Protein AF-A0A2N1MXW7-F1 (afdb_monomer_lite)

Foldseek 3Di:
DPDAAFEDELLQVLVCQLAVWLVSLQCNRPDDDDDPPDDPPDDDPLNVVVVVQVVLQVVQLVVVQVPAPQEDEAPPHDVVVDLQDDDASHKYAFHKAAQDPVLDDPLCPRHYHYGIYTQRMWHFHQDPNATETETEHEHADPDDGPSRLSSRLLVLLRVQVVCVVPVSYYHDQWYWYHYPPDDTDIDGCPVVSVVSSCCSPPVSSVSNPDPDIQDADAPSLVSRPCSVVVVVVPQQAQSQQYPDDPVLSVLVCVVCVVPPQHGYLVSLLCCLQVVPVVDDPVSSVSSCVSQVADPVVRDGPRVVCSVVVDPTPVHVVVVVPDDDDDDD

Sequence (328 aa):
MSQGVPSISISDLSKYYQFNCEKLVQKIVSKKPKSTNENENKKNKTDNLIEASKKRGNEFELEIKNKLNNVVDCQHKSYKDLLRNVHVGQTFYQMKFDVPENVYNANIKDIIKLKSFIPDFIEVIREDGETKLMVWDVKSSKSTRISHQFQAASYVYLLKYIIQDFPALSISHTIGIRLPHLPLQTFNIDLLLQRIDKFFRKDLPKIIRTKEPFWYYNTRCRTCDFVHTCREDAIGSISMIPHLSPENAESLRTFVSSRNDVVDIEDLTKIVVNEDNDVKKSDKLIIKQIIKYDKKSKRSPYLRAKKTKRAQPFYIILYYTRKEVYFF

Organism: NCBI:txid588596

Radius of gyration: 23.9 Å; chains: 1; bounding box: 66×55×66 Å

Secondary structure (DSSP, 8-state):
--PPPPEE-HHHHHHHHHHT-HHHHHHHHT-PPPPTTS-SS---HHHHHHHHHHHHHHHHHHHHHHHSSSEEE-TTS-HHHHHHT--TT-EEES--BPPPGGG--TTTTTT-EEPPB--SEEEEEEETTEEEEEEEEE--SSS--HHHHHHHHHHHHHHHHHGGG-TT-EE-SEEEEE-TTSPPEEEE-HHHHHHHHHIIIIIHHHHHH-SS------GGGGG-TTHHHHHHHHTTSGGGSTT--HHHHHHHHHHHHT-TT--SHHHHHHHHHTT-TTS-HHHHHHHHHHTT-BTTTTB-HHHHHHHH--SSTTTTTGGGSS------

pLDDT: mean 83.26, std 16.77, range [26.69, 97.94]

InterPro domains:
  IPR011604 PD-(D/E)XK endonuclease-like domain superfamily [G3DSA:3.90.320.10] (22-232)

Structure (mmCIF, N/CA/C/O backbone):
data_AF-A0A2N1MXW7-F1
#
_entry.id  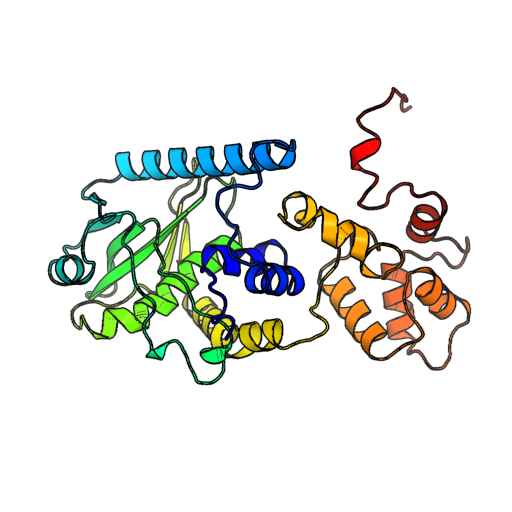 AF-A0A2N1MXW7-F1
#
loop_
_atom_site.group_PDB
_atom_site.id
_atom_site.type_symbol
_atom_site.label_atom_id
_atom_site.label_alt_id
_atom_site.label_comp_id
_atom_site.label_asym_id
_atom_site.label_entity_id
_atom_site.label_seq_id
_atom_site.pdbx_PDB_ins_code
_atom_site.Cartn_x
_atom_site.Cartn_y
_atom_site.Cartn_z
_atom_site.occupancy
_atom_site.B_iso_or_equiv
_atom_site.auth_seq_id
_atom_site.auth_comp_id
_atom_site.auth_asym_id
_atom_site.auth_atom_id
_atom_site.pdbx_PDB_model_num
ATOM 1 N N . MET A 1 1 ? 2.366 -33.070 -1.780 1.00 35.06 1 MET A N 1
ATOM 2 C CA . MET A 1 1 ? 2.088 -32.114 -0.684 1.00 35.06 1 MET A CA 1
ATOM 3 C C . MET A 1 1 ? 1.588 -30.822 -1.307 1.00 35.06 1 MET A C 1
ATOM 5 O O . MET A 1 1 ? 2.369 -30.161 -1.982 1.00 35.06 1 MET A O 1
ATOM 9 N N . SER A 1 2 ? 0.297 -30.503 -1.183 1.00 35.94 2 SER A N 1
ATOM 10 C CA . SER A 1 2 ? -0.253 -29.242 -1.696 1.00 35.94 2 SER A CA 1
ATOM 11 C C . SER A 1 2 ? 0.423 -28.081 -0.967 1.00 35.94 2 SER A C 1
ATOM 13 O O . SER A 1 2 ? 0.251 -27.926 0.242 1.00 35.94 2 SER A O 1
ATOM 15 N N . GLN A 1 3 ? 1.238 -27.297 -1.673 1.00 54.16 3 GLN A N 1
ATOM 16 C CA . GLN A 1 3 ? 1.752 -26.047 -1.123 1.00 54.16 3 GLN A CA 1
ATOM 17 C C . GLN A 1 3 ? 0.541 -25.161 -0.813 1.00 54.16 3 GLN A C 1
ATOM 19 O O . GLN A 1 3 ? -0.241 -24.857 -1.709 1.00 54.16 3 GLN A O 1
ATOM 24 N N . GLY A 1 4 ? 0.338 -24.827 0.463 1.00 71.38 4 GLY A N 1
ATOM 25 C CA . GLY A 1 4 ? -0.748 -23.940 0.870 1.00 71.38 4 GLY A CA 1
ATOM 26 C C . GLY A 1 4 ? -0.633 -22.581 0.178 1.00 71.38 4 GLY A C 1
ATOM 27 O O . GLY A 1 4 ? 0.473 -22.122 -0.115 1.00 71.38 4 GLY A O 1
ATOM 28 N N . VAL A 1 5 ? -1.778 -21.945 -0.075 1.00 81.31 5 VAL A N 1
ATOM 29 C CA . VAL A 1 5 ? -1.848 -20.619 -0.700 1.00 81.31 5 VAL A CA 1
ATOM 30 C C . VAL A 1 5 ? -0.992 -19.621 0.107 1.00 81.31 5 VAL A C 1
ATOM 32 O O . VAL A 1 5 ? -1.156 -19.528 1.330 1.00 81.31 5 VAL A O 1
ATOM 35 N N . PRO A 1 6 ? -0.059 -18.886 -0.527 1.00 87.19 6 PRO A N 1
ATOM 36 C CA . PRO A 1 6 ? 0.862 -17.990 0.170 1.00 87.19 6 PRO A CA 1
ATOM 37 C C . PRO A 1 6 ? 0.130 -16.857 0.894 1.00 87.19 6 PRO A C 1
ATOM 39 O O . PRO A 1 6 ? -0.882 -16.343 0.417 1.00 87.19 6 PRO A O 1
ATOM 42 N N . SER A 1 7 ? 0.660 -16.436 2.049 1.00 89.12 7 SER A N 1
ATOM 43 C CA . SER A 1 7 ? 0.041 -15.392 2.875 1.00 89.12 7 SER A CA 1
ATOM 44 C C . SER A 1 7 ? 0.792 -14.063 2.833 1.00 89.12 7 SER A C 1
ATOM 46 O O . SER A 1 7 ? 2.012 -14.020 3.002 1.00 89.12 7 SER A O 1
ATOM 48 N N . ILE A 1 8 ? 0.064 -12.956 2.680 1.00 91.94 8 ILE A N 1
ATOM 49 C CA . ILE A 1 8 ? 0.633 -11.607 2.554 1.00 91.94 8 ILE A CA 1
ATOM 50 C C . ILE A 1 8 ? -0.110 -10.595 3.434 1.00 91.94 8 ILE A C 1
ATOM 52 O O . ILE A 1 8 ? -1.316 -10.701 3.629 1.00 91.94 8 ILE A O 1
ATOM 56 N N . SER A 1 9 ? 0.612 -9.633 4.012 1.00 93.75 9 SER A N 1
ATOM 57 C CA . SER A 1 9 ? 0.023 -8.566 4.834 1.00 93.75 9 SER A CA 1
ATOM 58 C C . SER A 1 9 ? -0.238 -7.291 4.024 1.00 93.75 9 SER A C 1
ATOM 60 O O . SER A 1 9 ? 0.381 -7.062 2.985 1.00 93.75 9 SER A O 1
ATOM 62 N N . ILE A 1 10 ? -1.107 -6.408 4.525 1.00 94.88 10 ILE A N 1
ATOM 63 C CA . ILE A 1 10 ? -1.325 -5.082 3.920 1.00 94.88 10 ILE A CA 1
ATOM 64 C C . ILE A 1 10 ? -0.057 -4.224 3.957 1.00 94.88 10 ILE A C 1
ATOM 66 O O . ILE A 1 10 ? 0.230 -3.513 2.996 1.00 94.88 10 ILE A O 1
ATOM 70 N N . SER A 1 11 ? 0.741 -4.325 5.021 1.00 91.94 11 SER A N 1
ATOM 71 C CA . SER A 1 11 ? 2.024 -3.621 5.117 1.00 91.94 11 SER A CA 1
ATOM 72 C C . SER A 1 11 ? 3.063 -4.153 4.123 1.00 91.94 11 SER A C 1
ATOM 74 O O . SER A 1 11 ? 3.916 -3.401 3.662 1.00 91.94 11 SER A O 1
ATOM 76 N N . ASP A 1 12 ? 2.987 -5.428 3.731 1.00 92.62 12 ASP A N 1
ATOM 77 C CA . ASP A 1 12 ? 3.789 -5.963 2.630 1.00 92.62 12 ASP A CA 1
ATOM 78 C C . ASP A 1 12 ? 3.303 -5.449 1.271 1.00 92.62 12 ASP A C 1
ATOM 80 O O . ASP A 1 12 ? 4.122 -5.054 0.441 1.00 92.62 12 ASP A O 1
ATOM 84 N N . LEU A 1 13 ? 1.986 -5.392 1.051 1.00 93.94 13 LEU A N 1
ATOM 85 C CA . LEU A 1 13 ? 1.408 -4.840 -0.178 1.00 93.94 13 LEU A CA 1
ATOM 86 C C . LEU A 1 13 ? 1.685 -3.340 -0.325 1.00 93.94 13 LEU A C 1
ATOM 88 O O . LEU A 1 13 ? 1.943 -2.878 -1.433 1.00 93.94 13 LEU A O 1
ATOM 92 N N . SER A 1 14 ? 1.722 -2.570 0.765 1.00 93.50 14 SER A N 1
ATOM 93 C CA . SER A 1 14 ? 2.029 -1.135 0.707 1.00 93.50 14 SER A CA 1
ATOM 94 C C . SER A 1 14 ? 3.443 -0.847 0.189 1.00 93.50 14 SER A C 1
ATOM 96 O O . SER A 1 14 ? 3.680 0.197 -0.434 1.00 93.50 14 SER A O 1
ATOM 98 N N . LYS A 1 15 ? 4.373 -1.805 0.332 1.00 91.38 15 LYS A N 1
ATOM 99 C CA . LYS A 1 15 ? 5.714 -1.723 -0.261 1.00 91.38 15 LYS A CA 1
ATOM 100 C C . LYS A 1 15 ? 5.659 -1.650 -1.788 1.00 91.38 15 LYS A C 1
ATOM 102 O O . LYS A 1 15 ? 6.532 -1.013 -2.375 1.00 91.38 15 LYS A O 1
ATOM 107 N N . TYR A 1 16 ? 4.634 -2.204 -2.444 1.00 91.88 16 TYR A N 1
ATOM 108 C CA . TYR A 1 16 ? 4.440 -2.018 -3.887 1.00 91.88 16 TYR A CA 1
ATOM 109 C C . TYR A 1 16 ? 4.435 -0.529 -4.255 1.00 91.88 16 TYR A C 1
ATOM 111 O O . TYR A 1 16 ? 5.168 -0.128 -5.150 1.00 91.88 16 TYR A O 1
ATOM 119 N N . TYR A 1 17 ? 3.725 0.316 -3.504 1.00 89.44 17 TYR A N 1
ATOM 120 C CA . TYR A 1 17 ? 3.670 1.763 -3.749 1.00 89.44 17 TYR A CA 1
ATOM 121 C C . TYR A 1 17 ? 4.935 2.507 -3.310 1.00 89.44 17 TYR A C 1
ATOM 123 O O . TYR A 1 17 ? 5.247 3.573 -3.843 1.00 89.44 17 TYR A O 1
ATOM 131 N N . GLN A 1 18 ? 5.697 1.951 -2.366 1.00 88.50 18 GLN A N 1
ATOM 132 C CA . GLN A 1 18 ? 7.000 2.496 -1.987 1.00 88.50 18 GLN A CA 1
ATOM 133 C C . GLN A 1 18 ? 8.041 2.286 -3.099 1.00 88.50 18 GLN A C 1
ATOM 135 O O . GLN A 1 18 ? 8.780 3.213 -3.448 1.00 88.50 18 GLN A O 1
ATOM 140 N N . PHE A 1 19 ? 8.111 1.073 -3.651 1.00 88.31 19 PHE A N 1
ATOM 141 C CA . PHE A 1 19 ? 9.154 0.674 -4.601 1.00 88.31 19 PHE A CA 1
ATOM 142 C C . PHE A 1 19 ? 8.719 0.731 -6.072 1.00 88.31 19 PHE A C 1
ATOM 144 O O . PHE A 1 19 ? 9.594 0.721 -6.933 1.00 88.31 19 PHE A O 1
ATOM 151 N N . ASN A 1 20 ? 7.415 0.822 -6.350 1.00 87.50 20 ASN A N 1
ATOM 152 C CA . ASN A 1 20 ? 6.803 0.702 -7.678 1.00 87.50 20 ASN A CA 1
ATOM 153 C C . ASN A 1 20 ? 7.303 -0.544 -8.433 1.00 87.50 20 ASN A C 1
ATOM 155 O O . ASN A 1 20 ? 7.911 -0.437 -9.495 1.00 87.50 20 ASN A O 1
ATOM 159 N N . CYS A 1 21 ? 7.152 -1.720 -7.815 1.00 90.50 21 CYS A N 1
ATOM 160 C CA . CYS A 1 21 ? 7.822 -2.944 -8.254 1.00 90.50 21 CYS A CA 1
ATOM 161 C C . CYS A 1 21 ? 6.909 -4.168 -8.116 1.00 90.50 21 CYS A C 1
ATOM 163 O O . CYS A 1 21 ? 6.620 -4.608 -7.002 1.00 90.50 21 CYS A O 1
ATOM 165 N N . GLU A 1 22 ? 6.495 -4.751 -9.242 1.00 92.88 22 GLU A N 1
ATOM 166 C CA . GLU A 1 22 ? 5.673 -5.968 -9.278 1.00 92.88 22 GLU A CA 1
ATOM 167 C C . GLU A 1 22 ? 6.489 -7.193 -8.842 1.00 92.88 22 GLU A C 1
ATOM 169 O O . GLU A 1 22 ? 6.008 -8.042 -8.088 1.00 92.88 22 GLU A O 1
ATOM 174 N N . LYS A 1 23 ? 7.775 -7.240 -9.223 1.00 92.44 23 LYS A N 1
ATOM 175 C CA . LYS A 1 23 ? 8.699 -8.321 -8.840 1.00 92.44 23 LYS A CA 1
ATOM 176 C C . LYS A 1 23 ? 8.856 -8.439 -7.325 1.00 92.44 23 LYS A C 1
ATOM 178 O O . LYS A 1 23 ? 9.024 -9.542 -6.812 1.00 92.44 23 LYS A O 1
ATOM 183 N N . LEU A 1 24 ? 8.766 -7.324 -6.595 1.00 92.69 24 LEU A N 1
ATOM 184 C CA . LEU A 1 24 ? 8.773 -7.332 -5.133 1.00 92.69 24 LEU A CA 1
ATOM 185 C C . LEU A 1 24 ? 7.569 -8.098 -4.577 1.00 92.69 24 LEU A C 1
ATOM 187 O O . LEU A 1 24 ? 7.746 -8.945 -3.707 1.00 92.69 24 LEU A O 1
ATOM 191 N N . VAL A 1 25 ? 6.368 -7.820 -5.090 1.00 92.88 25 VAL A N 1
ATOM 192 C CA . VAL A 1 25 ? 5.137 -8.494 -4.654 1.00 92.88 25 VAL A CA 1
ATOM 193 C C . VAL A 1 25 ? 5.257 -9.994 -4.901 1.00 92.88 25 VAL A C 1
ATOM 195 O O . VAL A 1 25 ? 5.058 -10.776 -3.974 1.00 92.88 25 VAL A O 1
ATOM 198 N N . GLN A 1 26 ? 5.696 -10.402 -6.095 1.00 92.31 26 GLN A N 1
ATOM 199 C CA . GLN A 1 26 ? 5.920 -11.817 -6.399 1.00 92.31 26 GLN A CA 1
ATOM 200 C C . GLN A 1 26 ? 6.952 -12.465 -5.473 1.00 92.31 26 GLN A C 1
ATOM 202 O O . GLN A 1 26 ? 6.717 -13.550 -4.956 1.00 92.31 26 GLN A O 1
ATOM 207 N N . LYS A 1 27 ? 8.085 -11.804 -5.202 1.00 90.94 27 LYS A N 1
ATOM 208 C CA . LYS A 1 27 ? 9.113 -12.346 -4.298 1.00 90.94 27 LYS A CA 1
ATOM 209 C C . LYS A 1 27 ? 8.618 -12.480 -2.856 1.00 90.94 27 LYS A C 1
ATOM 211 O O . LYS A 1 27 ? 9.058 -13.398 -2.170 1.00 90.94 27 LYS A O 1
ATOM 216 N N . ILE A 1 28 ? 7.726 -11.600 -2.393 1.00 90.12 28 ILE A N 1
ATOM 217 C CA . ILE A 1 28 ? 7.077 -11.726 -1.077 1.00 90.12 28 ILE A CA 1
ATOM 218 C C . ILE A 1 28 ? 6.150 -12.944 -1.062 1.00 90.12 28 ILE A C 1
ATOM 220 O O . ILE A 1 28 ? 6.234 -13.751 -0.141 1.00 90.12 28 ILE A O 1
ATOM 224 N N . VAL A 1 29 ? 5.313 -13.093 -2.091 1.00 88.38 29 VAL A N 1
ATOM 225 C CA . VAL A 1 29 ? 4.349 -14.195 -2.228 1.00 88.38 29 VAL A CA 1
ATOM 226 C C . VAL A 1 29 ? 5.056 -15.550 -2.349 1.00 88.38 29 VAL A C 1
ATOM 228 O O . VAL A 1 29 ? 4.676 -16.505 -1.681 1.00 88.38 29 VAL A O 1
ATOM 231 N N . SER A 1 30 ? 6.139 -15.631 -3.123 1.00 85.12 30 SER A N 1
ATOM 232 C CA . SER A 1 30 ? 6.918 -16.863 -3.317 1.00 85.12 30 SER A CA 1
ATOM 233 C C . SER A 1 30 ? 7.856 -17.198 -2.153 1.00 85.12 30 SER A C 1
ATOM 235 O O . SER A 1 30 ? 8.539 -18.226 -2.181 1.00 85.12 30 SER A O 1
ATOM 237 N N . LYS A 1 31 ? 7.952 -16.338 -1.131 1.00 76.94 31 LYS A N 1
ATOM 238 C CA . LYS A 1 31 ? 8.824 -16.578 0.019 1.00 76.94 31 LYS A CA 1
ATOM 239 C C . LYS A 1 31 ? 8.220 -17.693 0.868 1.00 76.94 31 LYS A C 1
ATOM 241 O O . LYS A 1 31 ? 7.195 -17.500 1.517 1.00 76.94 31 LYS A O 1
ATOM 246 N N . LYS A 1 32 ? 8.878 -18.856 0.901 1.00 59.91 32 LYS A N 1
ATOM 247 C CA . LYS A 1 32 ? 8.524 -19.914 1.857 1.00 59.91 32 LYS A CA 1
ATOM 248 C C . LYS A 1 32 ? 8.588 -19.347 3.285 1.00 59.91 32 LYS A C 1
ATOM 250 O O . LYS A 1 32 ? 9.492 -18.548 3.566 1.00 59.91 32 LYS A O 1
ATOM 255 N N . PRO A 1 33 ? 7.667 -19.731 4.188 1.00 53.94 33 PRO A N 1
ATOM 256 C CA . PRO A 1 33 ? 7.808 -19.404 5.601 1.00 53.94 33 PRO A CA 1
ATOM 257 C C . PRO A 1 33 ? 9.173 -19.919 6.065 1.00 53.94 33 PRO A C 1
ATOM 259 O O . PRO A 1 33 ? 9.493 -21.092 5.875 1.00 53.94 33 PRO A O 1
ATOM 262 N N . LYS A 1 34 ? 10.020 -19.018 6.576 1.00 44.09 34 LYS A N 1
ATOM 263 C CA . LYS A 1 34 ? 11.341 -19.396 7.084 1.00 44.09 34 LYS A CA 1
ATOM 264 C C . LYS A 1 34 ? 11.135 -20.359 8.254 1.00 44.09 34 LYS A C 1
ATOM 266 O O . LYS A 1 34 ? 10.417 -20.009 9.188 1.00 44.09 34 LYS A O 1
ATOM 271 N N . SER A 1 35 ? 11.762 -21.533 8.206 1.00 36.25 35 SER A N 1
ATOM 272 C CA . SER A 1 35 ? 11.990 -22.334 9.407 1.00 36.25 35 SER A CA 1
ATOM 273 C C . SER A 1 35 ? 12.816 -21.497 10.384 1.00 36.25 35 SER A C 1
ATOM 275 O O . SER A 1 35 ? 13.710 -20.742 9.992 1.00 36.25 35 SER A O 1
ATOM 277 N N . THR A 1 36 ? 12.480 -21.583 11.662 1.00 35.53 36 THR A N 1
ATOM 278 C CA . THR A 1 36 ? 12.971 -20.700 12.724 1.00 35.53 36 THR A CA 1
ATOM 279 C C . THR A 1 36 ? 14.475 -20.838 13.019 1.00 35.53 36 THR A C 1
ATOM 281 O O . THR A 1 36 ? 14.988 -20.062 13.813 1.00 35.53 36 THR A O 1
ATOM 284 N N . ASN A 1 37 ? 15.206 -21.748 12.360 1.00 33.44 37 ASN A N 1
ATOM 285 C CA . ASN A 1 37 ? 16.517 -22.219 12.834 1.00 33.44 37 ASN A CA 1
ATOM 286 C C . ASN A 1 37 ? 17.742 -21.906 11.947 1.00 33.44 37 ASN A C 1
ATOM 288 O O . ASN A 1 37 ? 18.828 -22.365 12.273 1.00 33.44 37 ASN A O 1
ATOM 292 N N . GLU A 1 38 ? 17.643 -21.141 10.850 1.00 34.75 38 GLU A N 1
ATOM 293 C CA . GLU A 1 38 ? 18.771 -21.049 9.886 1.00 34.75 38 GLU A CA 1
ATOM 294 C C . GLU A 1 38 ? 19.478 -19.687 9.738 1.00 34.75 38 GLU A C 1
ATOM 296 O O . GLU A 1 38 ? 20.279 -19.524 8.824 1.00 34.75 38 GLU A O 1
ATOM 301 N N . ASN A 1 39 ? 19.249 -18.675 10.584 1.00 39.16 39 ASN A N 1
ATOM 302 C CA . ASN A 1 39 ? 19.911 -17.368 10.381 1.00 39.16 39 ASN A CA 1
ATOM 303 C C . ASN A 1 39 ? 20.377 -16.657 11.658 1.00 39.16 39 ASN A C 1
ATOM 305 O O . ASN A 1 39 ? 20.136 -15.461 11.810 1.00 39.16 39 ASN A O 1
ATOM 309 N N . GLU A 1 40 ? 21.103 -17.339 12.542 1.00 38.97 40 GLU A N 1
ATOM 310 C CA . GLU A 1 40 ? 21.809 -16.629 13.623 1.00 38.97 40 GLU A CA 1
ATOM 311 C C . GLU A 1 40 ? 23.175 -16.056 13.201 1.00 38.97 40 GLU A C 1
ATOM 313 O O . GLU A 1 40 ? 23.640 -15.107 13.820 1.00 38.97 40 GLU A O 1
ATOM 318 N N . ASN A 1 41 ? 23.791 -16.502 12.094 1.00 39.34 41 ASN A N 1
ATOM 319 C CA . ASN A 1 41 ? 25.228 -16.246 11.882 1.00 39.34 41 ASN A CA 1
ATOM 320 C C . ASN A 1 41 ? 25.669 -15.371 10.693 1.00 39.34 41 ASN A C 1
ATOM 322 O O . ASN A 1 41 ? 26.848 -15.389 10.348 1.00 39.34 41 ASN A O 1
ATOM 326 N N . LYS A 1 42 ? 24.808 -14.523 10.111 1.00 42.84 42 LYS A N 1
ATOM 327 C CA . LYS A 1 42 ? 25.261 -13.399 9.250 1.00 42.84 42 LYS A CA 1
ATOM 328 C C . LYS A 1 42 ? 24.335 -12.179 9.356 1.00 42.84 42 LYS A C 1
ATOM 330 O O . LYS A 1 42 ? 23.552 -11.924 8.447 1.00 42.84 42 LYS A O 1
ATOM 335 N N . LYS A 1 43 ? 24.433 -11.396 10.441 1.00 43.75 43 LYS A N 1
ATOM 336 C CA . LYS A 1 43 ? 23.826 -10.048 10.494 1.00 43.75 43 LYS A CA 1
ATOM 337 C C . LYS A 1 43 ? 24.609 -9.109 9.573 1.00 43.75 43 LYS A C 1
ATOM 339 O O . LYS A 1 43 ? 25.714 -8.677 9.900 1.00 43.75 43 LYS A O 1
ATOM 344 N N . ASN A 1 44 ? 24.049 -8.788 8.410 1.00 55.59 44 ASN A N 1
ATOM 345 C CA . ASN A 1 44 ? 24.624 -7.788 7.514 1.00 55.59 44 ASN A CA 1
ATOM 346 C C . ASN A 1 44 ? 24.258 -6.372 7.996 1.00 55.59 44 ASN A C 1
ATOM 348 O O . ASN A 1 44 ? 23.245 -6.157 8.656 1.00 55.59 44 ASN A O 1
ATOM 352 N N . LYS A 1 45 ? 25.036 -5.350 7.609 1.00 54.81 45 LYS A N 1
ATOM 353 C CA . LYS A 1 45 ? 24.771 -3.930 7.944 1.00 54.81 45 LYS A CA 1
ATOM 354 C C . LYS A 1 45 ? 23.353 -3.462 7.558 1.00 54.81 45 LYS A C 1
ATOM 356 O O . LYS A 1 45 ? 22.795 -2.581 8.208 1.00 54.81 45 LYS A O 1
ATOM 361 N N . THR A 1 46 ? 22.769 -4.056 6.515 1.00 57.16 46 THR A N 1
ATOM 362 C CA . THR A 1 46 ? 21.386 -3.816 6.071 1.00 57.16 46 THR A CA 1
ATOM 363 C C . THR A 1 46 ? 20.358 -4.294 7.101 1.00 57.16 46 THR A C 1
ATOM 365 O O . THR A 1 46 ? 19.378 -3.591 7.338 1.00 57.16 46 THR A O 1
ATOM 368 N N . ASP A 1 47 ? 20.610 -5.423 7.769 1.00 63.62 47 ASP A N 1
ATOM 369 C CA . ASP A 1 47 ? 19.719 -5.970 8.799 1.00 63.62 47 ASP A CA 1
ATOM 370 C C . ASP A 1 47 ? 19.668 -5.041 10.018 1.00 63.62 47 ASP A C 1
ATOM 372 O O . ASP A 1 47 ? 18.583 -4.734 10.510 1.00 63.62 47 ASP A O 1
ATOM 376 N N . ASN A 1 48 ? 20.813 -4.469 10.410 1.00 70.50 48 ASN A N 1
ATOM 377 C CA . ASN A 1 48 ? 20.889 -3.486 11.498 1.00 70.50 48 ASN A CA 1
ATOM 378 C C . ASN A 1 48 ? 20.093 -2.203 11.193 1.00 70.50 48 ASN A C 1
ATOM 380 O O . ASN A 1 48 ? 19.466 -1.635 12.086 1.00 70.50 48 ASN A O 1
ATOM 384 N N . LEU A 1 49 ? 20.084 -1.731 9.939 1.00 71.19 49 LEU A N 1
ATOM 385 C CA . LEU A 1 49 ? 19.300 -0.550 9.547 1.00 71.19 49 LEU A CA 1
ATOM 386 C C . LEU A 1 49 ? 17.791 -0.825 9.568 1.00 71.19 49 LEU A C 1
ATOM 388 O O . LEU A 1 49 ? 17.016 0.042 9.978 1.00 71.19 49 LEU A O 1
ATOM 392 N N . ILE A 1 50 ? 17.373 -2.016 9.132 1.00 72.31 50 ILE A N 1
ATOM 393 C CA . ILE A 1 50 ? 15.969 -2.441 9.167 1.00 72.31 50 ILE A CA 1
ATOM 394 C C . ILE A 1 50 ? 15.504 -2.587 10.620 1.00 72.31 50 ILE A C 1
ATOM 396 O O . ILE A 1 50 ? 14.441 -2.075 10.971 1.00 72.31 50 ILE A O 1
ATOM 400 N N . GLU A 1 51 ? 16.307 -3.230 11.468 1.00 78.56 51 GLU A N 1
ATOM 401 C CA . GLU A 1 51 ? 16.036 -3.412 12.898 1.00 78.56 51 GLU A CA 1
ATOM 402 C C . GLU A 1 51 ? 15.914 -2.060 13.618 1.00 78.56 51 GLU A C 1
ATOM 404 O O . GLU A 1 51 ? 14.900 -1.790 14.263 1.00 78.56 51 GLU A O 1
ATOM 409 N N . ALA A 1 52 ? 16.865 -1.146 13.396 1.00 81.75 52 ALA A N 1
ATOM 410 C CA . ALA A 1 52 ? 16.801 0.212 13.934 1.00 81.75 52 ALA A CA 1
ATOM 411 C C . ALA A 1 52 ? 15.577 0.994 13.425 1.00 81.75 52 ALA A C 1
ATOM 413 O O . ALA A 1 52 ? 14.968 1.764 14.169 1.00 81.75 52 ALA A O 1
ATOM 414 N N . SER A 1 53 ? 15.181 0.812 12.160 1.00 81.25 53 SER A N 1
ATOM 415 C CA . SER A 1 53 ? 13.979 1.456 11.625 1.00 81.25 53 SER A CA 1
ATOM 416 C C . SER A 1 53 ? 12.700 0.933 12.273 1.00 81.25 53 SER A C 1
ATOM 418 O O . SER A 1 53 ? 11.814 1.738 12.545 1.00 81.25 53 SER A O 1
ATOM 420 N N . LYS A 1 54 ? 12.603 -0.378 12.524 1.00 84.81 54 LYS A N 1
ATOM 421 C CA . LYS A 1 54 ? 11.460 -0.983 13.222 1.00 84.81 54 LYS A CA 1
ATOM 422 C C . LYS A 1 54 ? 11.379 -0.503 14.664 1.00 84.81 54 LYS A C 1
ATOM 424 O O . LYS A 1 54 ? 10.321 -0.057 15.085 1.00 84.81 54 LYS A O 1
ATOM 429 N N . LYS A 1 55 ? 12.509 -0.514 15.381 1.00 88.94 55 LYS A N 1
ATOM 430 C CA . LYS A 1 55 ? 12.588 -0.042 16.769 1.00 88.94 55 LYS A CA 1
ATOM 431 C C . LYS A 1 55 ? 12.088 1.399 16.906 1.00 88.94 55 LYS A C 1
ATOM 433 O O . LYS A 1 55 ? 11.176 1.642 17.685 1.00 88.94 55 LYS A O 1
ATOM 438 N N . ARG A 1 56 ? 12.585 2.315 16.064 1.00 89.19 56 ARG A N 1
ATOM 439 C CA . ARG A 1 56 ? 12.109 3.712 16.033 1.00 89.19 56 ARG A CA 1
ATOM 440 C C . ARG A 1 56 ? 10.618 3.840 15.720 1.00 89.19 56 ARG A C 1
ATOM 442 O O . ARG A 1 56 ? 9.975 4.753 16.219 1.00 89.19 56 ARG A O 1
ATOM 449 N N . GLY A 1 57 ? 10.088 2.972 14.857 1.00 90.56 57 GLY A N 1
ATOM 450 C CA . GLY A 1 57 ? 8.657 2.928 14.552 1.00 90.56 57 GLY A CA 1
ATOM 451 C C . GLY A 1 57 ? 7.835 2.584 15.790 1.00 90.56 57 GLY A C 1
ATOM 452 O O . GLY A 1 57 ? 6.950 3.347 16.158 1.00 90.56 57 GLY A O 1
ATOM 453 N N . ASN A 1 58 ? 8.198 1.493 16.466 1.00 91.56 58 ASN A N 1
ATOM 454 C CA . ASN A 1 58 ? 7.509 1.013 17.663 1.00 91.56 58 ASN A CA 1
ATOM 455 C C . ASN A 1 58 ? 7.586 2.020 18.821 1.00 91.56 58 ASN A C 1
ATOM 457 O O . ASN A 1 58 ? 6.590 2.261 19.495 1.00 91.56 58 ASN A O 1
ATOM 461 N N . GLU A 1 59 ? 8.758 2.621 19.046 1.00 94.06 59 GLU A N 1
ATOM 462 C CA . GLU A 1 59 ? 8.949 3.654 20.073 1.00 94.06 59 GLU A CA 1
ATOM 463 C C . GLU A 1 59 ? 8.055 4.868 19.810 1.00 94.06 59 GLU A C 1
ATOM 465 O O . GLU A 1 59 ? 7.384 5.350 20.720 1.00 94.06 59 GLU A O 1
ATOM 470 N N . PHE A 1 60 ? 7.996 5.326 18.556 1.00 94.44 60 PHE A N 1
ATOM 471 C CA . PHE A 1 60 ? 7.163 6.463 18.180 1.00 94.44 60 PHE A CA 1
ATOM 472 C C . PHE A 1 60 ? 5.666 6.152 18.305 1.00 94.44 60 PHE A C 1
ATOM 474 O O . PHE A 1 60 ? 4.903 6.973 18.803 1.00 94.44 60 PHE A O 1
ATOM 481 N N . GLU A 1 61 ? 5.228 4.964 17.897 1.00 94.50 61 GLU A N 1
ATOM 482 C CA . GLU A 1 61 ? 3.836 4.535 18.053 1.00 94.50 61 GLU A CA 1
ATOM 483 C C . GLU A 1 61 ? 3.412 4.484 19.529 1.00 94.50 61 GLU A C 1
ATOM 485 O O . GLU A 1 61 ? 2.350 4.998 19.888 1.00 94.50 61 GLU A O 1
ATOM 490 N N . LEU A 1 62 ? 4.277 3.948 20.397 1.00 93.94 62 LEU A N 1
ATOM 491 C CA . LEU A 1 62 ? 4.047 3.909 21.839 1.00 93.94 62 LEU A CA 1
ATOM 492 C C . LEU A 1 62 ? 4.020 5.316 22.456 1.00 93.94 62 LEU A C 1
ATOM 494 O O . LEU A 1 62 ? 3.182 5.601 23.309 1.00 93.94 62 LEU A O 1
ATOM 498 N N . GLU A 1 63 ? 4.894 6.216 22.002 1.00 95.00 63 GLU A N 1
ATOM 499 C CA . GLU A 1 63 ? 4.873 7.624 22.404 1.00 95.00 63 GLU A CA 1
ATOM 500 C C . GLU A 1 63 ? 3.530 8.286 22.062 1.00 95.00 63 GLU A C 1
ATOM 502 O O . GLU A 1 63 ? 2.975 9.010 22.889 1.00 95.00 63 GLU A O 1
ATOM 507 N N . ILE A 1 64 ? 2.983 8.027 20.868 1.00 94.69 64 ILE A N 1
ATOM 508 C CA . ILE A 1 64 ? 1.667 8.541 20.470 1.00 94.69 64 ILE A CA 1
ATOM 509 C C . ILE A 1 64 ? 0.566 7.945 21.344 1.00 94.69 64 ILE A C 1
ATOM 511 O O . ILE A 1 64 ? -0.243 8.703 21.876 1.00 94.69 64 ILE A O 1
ATOM 515 N N . LYS A 1 65 ? 0.565 6.623 21.552 1.00 95.19 65 LYS A N 1
ATOM 516 C CA . LYS A 1 65 ? -0.402 5.943 22.427 1.00 95.19 65 LYS A CA 1
ATOM 517 C C . LYS A 1 65 ? -0.457 6.594 23.811 1.00 95.19 65 LYS A C 1
ATOM 519 O O . LYS A 1 65 ? -1.539 6.894 24.296 1.00 95.19 65 LYS A O 1
ATOM 524 N N . ASN A 1 66 ? 0.704 6.857 24.410 1.00 94.25 66 ASN A N 1
ATOM 525 C CA . ASN A 1 66 ? 0.812 7.418 25.758 1.00 94.25 66 ASN A CA 1
ATOM 526 C C . ASN A 1 66 ? 0.380 8.894 25.855 1.00 94.25 66 ASN A C 1
ATOM 528 O O . ASN A 1 66 ? 0.159 9.385 26.957 1.00 94.25 66 ASN A O 1
ATOM 532 N N . LYS A 1 67 ? 0.288 9.612 24.728 1.00 93.56 67 LYS A N 1
ATOM 533 C CA . LYS A 1 67 ? -0.169 11.013 24.671 1.00 93.56 67 LYS A CA 1
ATOM 534 C C . LYS A 1 67 ? -1.665 11.154 24.410 1.00 93.56 67 LYS A C 1
ATOM 536 O O . LYS A 1 67 ? -2.203 12.244 24.585 1.00 93.56 67 LYS A O 1
ATOM 541 N N . LEU A 1 68 ? -2.312 10.100 23.924 1.00 92.81 68 LEU A N 1
ATOM 542 C CA . LEU A 1 68 ? -3.736 10.106 23.623 1.00 92.81 68 LEU A CA 1
ATOM 543 C C . LEU A 1 68 ? -4.544 9.795 24.885 1.00 92.81 68 LEU A C 1
ATOM 545 O O . LEU A 1 68 ? -4.175 8.945 25.693 1.00 92.81 68 LEU A O 1
ATOM 549 N N . ASN A 1 69 ? -5.682 10.467 25.021 1.00 89.81 69 ASN A N 1
ATOM 550 C CA . ASN A 1 69 ? -6.653 10.187 26.072 1.00 89.81 69 ASN A CA 1
ATOM 551 C C . ASN A 1 69 ? -7.653 9.130 25.582 1.00 89.81 69 ASN A C 1
ATOM 553 O O . ASN A 1 69 ? -7.874 8.998 24.380 1.00 89.81 69 ASN A O 1
ATOM 557 N N . ASN A 1 70 ? -8.282 8.398 26.508 1.00 93.44 70 ASN A N 1
ATOM 558 C CA . ASN A 1 70 ? -9.342 7.427 26.196 1.00 93.44 70 ASN A CA 1
ATOM 559 C C . ASN A 1 70 ? -8.928 6.340 25.174 1.00 93.44 70 ASN A C 1
ATOM 561 O O . ASN A 1 70 ? -9.686 5.967 24.272 1.00 93.44 70 ASN A O 1
ATOM 565 N N . VAL A 1 71 ? -7.693 5.843 25.307 1.00 96.25 71 VAL A N 1
ATOM 566 C CA . VAL A 1 71 ? -7.157 4.769 24.463 1.00 96.25 71 VAL A CA 1
ATOM 567 C C . VAL A 1 71 ? -7.490 3.404 25.054 1.00 96.25 71 VAL A C 1
ATOM 569 O O . VAL A 1 71 ? -7.147 3.110 26.198 1.00 96.25 71 VAL A O 1
ATOM 572 N N . VAL A 1 72 ? -8.081 2.525 24.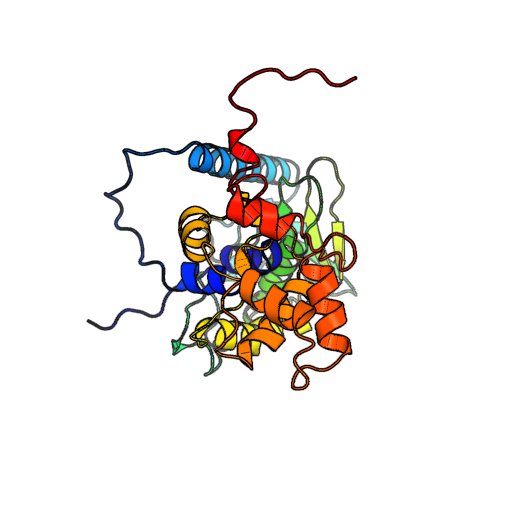247 1.00 95.56 72 VAL A N 1
ATOM 573 C CA . VAL A 1 72 ? -8.291 1.117 24.589 1.00 95.56 72 VAL A CA 1
ATOM 574 C C . VAL A 1 72 ? -7.281 0.248 23.854 1.00 95.56 72 VAL A C 1
ATOM 576 O O . VAL A 1 72 ? -7.312 0.126 22.631 1.00 95.56 72 VAL A O 1
ATOM 579 N N . ASP A 1 73 ? -6.401 -0.399 24.617 1.00 94.44 73 ASP A N 1
ATOM 580 C CA . ASP A 1 73 ? -5.488 -1.415 24.094 1.00 94.44 73 ASP A CA 1
ATOM 581 C C . ASP A 1 73 ? -6.256 -2.695 23.727 1.00 94.44 73 ASP A C 1
ATOM 583 O O . ASP A 1 73 ? -7.001 -3.244 24.556 1.00 94.44 73 ASP A O 1
ATOM 587 N N . CYS A 1 74 ? -6.099 -3.130 22.474 1.00 93.94 74 CYS A N 1
ATOM 588 C CA . CYS A 1 74 ? -6.864 -4.208 21.857 1.00 93.94 74 CYS A CA 1
ATOM 589 C C . CYS A 1 74 ? -6.033 -5.452 21.504 1.00 93.94 74 CYS A C 1
ATOM 591 O O . CYS A 1 74 ? -6.602 -6.385 20.939 1.00 93.94 74 CYS A O 1
ATOM 593 N N . GLN A 1 75 ? -4.737 -5.517 21.846 1.00 85.88 75 GLN A N 1
ATOM 5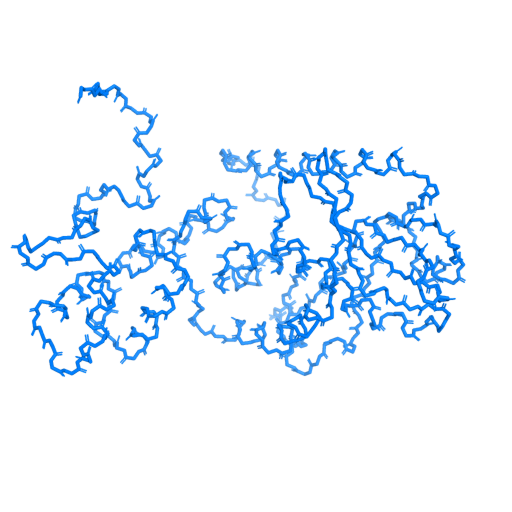94 C CA . GLN A 1 75 ? -3.836 -6.606 21.413 1.00 85.88 75 GLN A CA 1
ATOM 595 C C . GLN A 1 75 ? -4.359 -8.027 21.704 1.00 85.88 75 GLN A C 1
ATOM 597 O O . GLN A 1 75 ? -4.067 -8.967 20.961 1.00 85.88 75 GLN A O 1
ATOM 602 N N . HIS A 1 76 ? -5.153 -8.188 22.766 1.00 85.12 76 HIS A N 1
ATOM 603 C CA . HIS A 1 76 ? -5.699 -9.475 23.212 1.00 85.12 76 HIS A CA 1
ATOM 604 C C . HIS A 1 76 ? -7.231 -9.493 23.310 1.00 85.12 76 HIS A C 1
ATOM 606 O O . HIS A 1 76 ? -7.795 -10.362 23.970 1.00 85.12 76 HIS A O 1
ATOM 612 N N . LYS A 1 77 ? -7.919 -8.527 22.687 1.00 89.38 77 LYS A N 1
ATOM 613 C CA . LYS A 1 77 ? -9.377 -8.378 22.788 1.00 89.38 77 LYS A CA 1
ATOM 614 C C . LYS A 1 77 ? -10.063 -8.687 21.462 1.00 89.38 77 LYS A C 1
ATOM 616 O O . LYS A 1 77 ? -9.552 -8.368 20.392 1.00 89.38 77 LYS A O 1
ATOM 621 N N . SER A 1 78 ? -11.253 -9.279 21.543 1.00 90.12 78 SER A N 1
ATOM 622 C CA . SER A 1 78 ? -12.138 -9.450 20.390 1.00 90.12 78 SER A CA 1
ATOM 623 C C . SER A 1 78 ? -12.647 -8.087 19.923 1.00 90.12 78 SER A C 1
ATOM 625 O O . SER A 1 78 ? -13.224 -7.336 20.711 1.00 90.12 78 SER A O 1
ATOM 627 N N . TYR A 1 79 ? -12.481 -7.771 18.635 1.00 93.62 79 TYR A N 1
ATOM 628 C CA . TYR A 1 79 ? -13.010 -6.524 18.076 1.00 93.62 79 TYR A CA 1
ATOM 629 C C . TYR A 1 79 ? -14.542 -6.464 18.160 1.00 93.62 79 TYR A C 1
ATOM 631 O O . TYR A 1 79 ? -15.099 -5.377 18.264 1.00 93.62 79 TYR A O 1
ATOM 639 N N . LYS A 1 80 ? -15.240 -7.611 18.152 1.00 93.56 80 LYS A N 1
ATOM 640 C CA . LYS A 1 80 ? -16.710 -7.647 18.117 1.00 93.56 80 LYS A CA 1
ATOM 641 C C . LYS A 1 80 ? -17.340 -7.026 19.360 1.00 93.56 80 LYS A C 1
ATOM 643 O O . LYS A 1 80 ? -18.305 -6.278 19.245 1.00 93.56 80 LYS A O 1
ATOM 648 N N . ASP A 1 81 ? -16.788 -7.308 20.533 1.00 90.25 81 ASP A N 1
ATOM 649 C CA . ASP A 1 81 ? -17.344 -6.807 21.795 1.00 90.25 81 ASP A CA 1
ATOM 650 C C . ASP A 1 81 ? -17.023 -5.326 21.997 1.00 90.25 81 ASP A C 1
ATOM 652 O O . ASP A 1 81 ? -17.845 -4.571 22.517 1.00 90.25 81 ASP A O 1
ATOM 656 N N . LEU A 1 82 ? -15.855 -4.898 21.510 1.00 93.94 82 LEU A N 1
ATOM 657 C CA . LEU A 1 82 ? -15.429 -3.503 21.529 1.00 93.94 82 LEU A CA 1
ATOM 658 C C . LEU A 1 82 ? -16.258 -2.640 20.570 1.00 93.94 82 LEU A C 1
ATOM 660 O O . LEU A 1 82 ? -16.698 -1.562 20.955 1.00 93.94 82 LEU A O 1
ATOM 664 N N . LEU A 1 83 ? -16.529 -3.125 19.354 1.00 95.06 83 LEU A N 1
ATOM 665 C CA . LEU A 1 83 ? -17.312 -2.384 18.360 1.00 95.06 83 LEU A CA 1
ATOM 666 C C . LEU A 1 83 ? -18.810 -2.286 18.701 1.00 95.06 83 LEU A C 1
ATOM 668 O O . LEU A 1 83 ? -19.473 -1.359 18.246 1.00 95.06 83 LEU A O 1
ATOM 672 N N . ARG A 1 84 ? -19.358 -3.191 19.523 1.00 93.06 84 ARG A N 1
ATOM 673 C CA . ARG A 1 84 ? -20.745 -3.075 20.022 1.00 93.06 84 ARG A CA 1
ATOM 674 C C . ARG A 1 84 ? -20.924 -1.970 21.060 1.00 93.06 84 ARG A C 1
ATOM 676 O O . ARG A 1 84 ? -22.026 -1.456 21.200 1.00 93.06 84 ARG A O 1
ATOM 683 N N . ASN A 1 85 ? -19.859 -1.624 21.778 1.00 90.88 85 ASN A N 1
ATOM 684 C CA . ASN A 1 85 ? -19.894 -0.717 22.925 1.00 90.88 85 ASN A CA 1
ATOM 685 C C . ASN A 1 85 ? -18.946 0.469 22.709 1.00 90.88 85 ASN A C 1
ATOM 687 O O . ASN A 1 85 ? -18.125 0.793 23.565 1.00 90.88 85 ASN A O 1
ATOM 691 N N . VAL A 1 86 ? -19.012 1.072 21.521 1.00 94.06 86 VAL A N 1
ATOM 692 C CA . VAL A 1 86 ? -18.178 2.225 21.170 1.00 94.06 86 VAL A CA 1
ATOM 693 C C . VAL A 1 86 ? -18.689 3.511 21.813 1.00 94.06 86 VAL A C 1
ATOM 695 O O . VAL A 1 86 ? -19.895 3.745 21.914 1.00 94.06 86 VAL A O 1
ATOM 698 N N . HIS A 1 87 ? -17.765 4.403 22.155 1.00 94.25 87 HIS A N 1
ATOM 699 C CA . HIS A 1 87 ? -18.083 5.762 22.578 1.00 94.25 87 HIS A CA 1
ATOM 700 C C . HIS A 1 87 ? -17.339 6.779 21.714 1.00 94.25 87 HIS A C 1
ATOM 702 O O . HIS A 1 87 ? -16.168 6.595 21.395 1.00 94.25 87 HIS A O 1
ATOM 708 N N . VAL A 1 88 ? -18.007 7.871 21.335 1.00 96.12 88 VAL A N 1
ATOM 709 C CA . VAL A 1 88 ? -17.358 8.971 20.605 1.00 96.12 88 VAL A CA 1
ATOM 710 C C . VAL A 1 88 ? -16.215 9.547 21.451 1.00 96.12 88 VAL A C 1
ATOM 712 O O . VAL A 1 88 ? -16.363 9.735 22.657 1.00 96.12 88 VAL A O 1
ATOM 715 N N . GLY A 1 89 ? -15.070 9.805 20.818 1.00 95.19 89 GLY A N 1
ATOM 716 C CA . GLY A 1 89 ? -13.827 10.228 21.467 1.00 95.19 89 GLY A CA 1
ATOM 717 C C . GLY A 1 89 ? -12.980 9.073 22.015 1.00 95.19 89 GLY A C 1
ATOM 718 O O . GLY A 1 89 ? -11.942 9.316 22.627 1.00 95.19 89 GLY A O 1
ATOM 719 N N . GLN A 1 90 ? -13.404 7.820 21.837 1.00 96.44 90 GLN A N 1
ATOM 720 C CA . GLN A 1 90 ? -12.600 6.640 22.150 1.00 96.44 90 GLN A CA 1
ATOM 721 C C . GLN A 1 90 ? -11.627 6.337 21.013 1.00 96.44 90 GLN A C 1
ATOM 723 O O . GLN A 1 90 ? -11.978 6.451 19.841 1.00 96.44 90 GLN A O 1
ATOM 728 N N . THR A 1 91 ? -10.415 5.897 21.353 1.00 97.50 91 THR A N 1
ATOM 729 C CA . THR A 1 91 ? -9.437 5.432 20.363 1.00 97.50 91 THR A CA 1
ATOM 730 C C . THR A 1 91 ? -9.033 3.991 20.645 1.00 97.50 91 THR A C 1
ATOM 732 O O . THR A 1 91 ? -8.550 3.667 21.725 1.00 97.50 91 THR A O 1
ATOM 735 N N . PHE A 1 92 ? -9.183 3.106 19.668 1.00 97.56 92 PHE A N 1
ATOM 736 C CA . PHE A 1 92 ? -8.706 1.730 19.745 1.00 97.56 92 PHE A CA 1
ATOM 737 C C . PHE A 1 92 ? -7.272 1.635 19.240 1.00 97.56 92 PHE A C 1
ATOM 739 O O . PHE A 1 92 ? -6.988 2.046 18.120 1.00 97.56 92 PHE A O 1
ATOM 746 N N . TYR A 1 93 ? -6.381 1.068 20.049 1.00 97.31 93 TYR A N 1
ATOM 747 C CA . TYR A 1 93 ? -4.975 0.856 19.714 1.00 97.31 93 TYR A CA 1
ATOM 748 C C . TYR A 1 93 ? -4.715 -0.609 19.353 1.00 97.31 93 TYR A C 1
ATOM 750 O O . TYR A 1 93 ? -5.074 -1.504 20.124 1.00 97.31 93 TYR A O 1
ATOM 758 N N . GLN A 1 94 ? -4.082 -0.845 18.198 1.00 94.56 94 GLN A N 1
ATOM 759 C CA . GLN A 1 94 ? -3.732 -2.176 17.683 1.00 94.56 94 GLN A CA 1
ATOM 760 C C . GLN A 1 94 ? -4.897 -3.183 17.674 1.00 94.56 94 GLN A C 1
ATOM 762 O O . GLN A 1 94 ? -4.755 -4.349 18.052 1.00 94.56 94 GLN A O 1
ATOM 767 N N . MET A 1 95 ? -6.074 -2.747 17.222 1.00 96.25 95 MET A N 1
ATOM 768 C CA . MET A 1 95 ? -7.222 -3.640 17.058 1.00 96.25 95 MET A CA 1
ATOM 769 C C . MET A 1 95 ? -6.998 -4.587 15.874 1.00 96.25 95 MET A C 1
ATOM 771 O O . MET A 1 95 ? -6.813 -4.152 14.738 1.00 96.25 95 MET A O 1
ATOM 775 N N . LYS A 1 96 ? -7.004 -5.896 16.140 1.00 96.00 96 LYS A N 1
ATOM 776 C CA . LYS A 1 96 ? -6.771 -6.930 15.127 1.00 96.00 96 LYS A CA 1
ATOM 777 C C . LYS A 1 96 ? -8.075 -7.374 14.474 1.00 96.00 96 LYS A C 1
ATOM 779 O O . LYS A 1 96 ? -9.024 -7.735 15.162 1.00 96.00 96 LYS A O 1
ATOM 784 N N . PHE A 1 97 ? -8.059 -7.453 13.149 1.00 95.50 97 PHE A N 1
ATOM 785 C CA . PHE A 1 97 ? -9.177 -7.915 12.336 1.00 95.50 97 PHE A CA 1
ATOM 786 C C . PHE A 1 97 ? -8.768 -9.068 11.432 1.00 95.50 97 PHE A C 1
ATOM 788 O O . PHE A 1 97 ? -7.701 -9.046 10.810 1.00 95.50 97 PHE A O 1
ATOM 795 N N . ASP A 1 98 ? -9.649 -10.053 11.310 1.00 93.88 98 ASP A N 1
ATOM 796 C CA . ASP A 1 98 ? -9.527 -11.090 10.294 1.00 93.88 98 ASP A CA 1
ATOM 797 C C . ASP A 1 98 ? -10.159 -10.617 8.989 1.00 93.88 98 ASP A C 1
ATOM 799 O O . ASP A 1 98 ? -11.155 -9.897 8.990 1.00 93.88 98 ASP A O 1
ATOM 803 N N . VAL A 1 99 ? -9.551 -10.999 7.866 1.00 92.62 99 VAL A N 1
ATOM 804 C CA . VAL A 1 99 ? -10.038 -10.611 6.541 1.00 92.62 99 VAL A CA 1
ATOM 805 C C . VAL A 1 99 ? -11.274 -11.449 6.204 1.00 92.62 99 VAL A C 1
ATOM 807 O O . VAL A 1 99 ? -11.135 -12.673 6.115 1.00 92.62 99 VAL A O 1
ATOM 810 N N . PRO A 1 100 ? -12.449 -10.827 5.993 1.00 89.56 100 PRO A N 1
ATOM 811 C CA . PRO A 1 100 ? -13.674 -11.555 5.675 1.00 89.56 100 PRO A CA 1
ATOM 812 C C . PRO A 1 100 ? -13.565 -12.375 4.385 1.00 89.56 100 PRO A C 1
ATOM 814 O O . PRO A 1 100 ? -12.894 -11.972 3.433 1.00 89.56 100 PRO A O 1
ATOM 817 N N . GLU A 1 101 ? -14.260 -13.515 4.320 1.00 87.50 101 GLU A N 1
ATOM 818 C CA . GLU A 1 101 ? -14.217 -14.394 3.141 1.00 87.50 101 GLU A CA 1
ATOM 819 C C . GLU A 1 101 ? -14.741 -13.714 1.869 1.00 87.50 101 GLU A C 1
ATOM 821 O O . GLU A 1 101 ? -14.215 -13.949 0.784 1.00 87.50 101 GLU A O 1
ATOM 826 N N . ASN A 1 102 ? -15.721 -12.816 1.999 1.00 85.88 102 ASN A N 1
ATOM 827 C CA . ASN A 1 102 ? -16.315 -12.075 0.881 1.00 85.88 102 ASN A CA 1
ATOM 828 C C . ASN A 1 102 ? -15.352 -11.070 0.210 1.00 85.88 102 ASN A C 1
ATOM 830 O O . ASN A 1 102 ? -15.612 -10.641 -0.915 1.00 85.88 102 ASN A O 1
ATOM 834 N N . VAL A 1 103 ? -14.221 -10.733 0.845 1.00 86.25 103 VAL A N 1
ATOM 835 C CA . VAL A 1 103 ? -13.131 -9.965 0.214 1.00 86.25 103 VAL A CA 1
ATOM 836 C C . VAL A 1 103 ? -12.462 -10.793 -0.885 1.00 86.25 103 VAL A C 1
ATOM 838 O O . VAL A 1 103 ? -12.023 -10.257 -1.908 1.00 86.25 103 VAL A O 1
ATOM 841 N N . TYR A 1 104 ? -12.398 -12.112 -0.699 1.00 81.06 104 TYR A N 1
ATOM 842 C CA . TYR A 1 104 ? -11.830 -13.034 -1.667 1.00 81.06 104 TYR A CA 1
ATOM 843 C C . TYR A 1 104 ? -12.860 -13.331 -2.754 1.00 81.06 104 TYR A C 1
ATOM 845 O O . TYR A 1 104 ? -13.630 -14.287 -2.690 1.00 81.06 104 TYR A O 1
ATOM 853 N N . ASN A 1 105 ? -12.852 -12.515 -3.804 1.00 70.00 105 ASN A N 1
ATOM 854 C CA . ASN A 1 105 ? -13.496 -12.902 -5.054 1.00 70.00 105 ASN A CA 1
ATOM 855 C C . ASN A 1 105 ? -12.777 -14.120 -5.679 1.00 70.00 105 ASN A C 1
ATOM 857 O O . ASN A 1 105 ? -11.636 -14.447 -5.328 1.00 70.00 105 ASN A O 1
ATOM 861 N N . ALA A 1 106 ? -13.419 -14.762 -6.662 1.00 59.94 106 ALA A N 1
ATOM 862 C CA . ALA A 1 106 ? -12.864 -15.915 -7.380 1.00 59.94 106 ALA A CA 1
ATOM 863 C C . ALA A 1 106 ? -11.473 -15.660 -8.010 1.00 59.94 106 ALA A C 1
ATOM 865 O O . ALA A 1 106 ? -10.761 -16.602 -8.341 1.00 59.94 106 ALA A O 1
ATOM 866 N N . ASN A 1 107 ? -11.046 -14.399 -8.161 1.00 70.75 107 ASN A N 1
ATOM 867 C CA . ASN A 1 107 ? -9.770 -14.068 -8.787 1.00 70.75 107 ASN A CA 1
ATOM 868 C C . ASN A 1 107 ? -8.571 -14.101 -7.841 1.00 70.75 107 ASN A C 1
ATOM 870 O O . ASN A 1 107 ? -7.463 -14.212 -8.355 1.00 70.75 107 ASN A O 1
ATOM 874 N N . ILE A 1 108 ? -8.746 -13.993 -6.519 1.00 77.06 108 ILE A N 1
ATOM 875 C CA . ILE A 1 108 ? -7.614 -13.973 -5.570 1.00 77.06 108 ILE A CA 1
ATOM 876 C C . ILE A 1 108 ? -7.607 -15.137 -4.575 1.00 77.06 108 ILE A C 1
ATOM 878 O O . ILE A 1 108 ? -6.543 -15.428 -4.029 1.00 77.06 108 ILE A O 1
ATOM 882 N N . LYS A 1 109 ? -8.749 -15.810 -4.371 1.00 78.94 109 LYS A N 1
ATOM 883 C CA . LYS A 1 109 ? -8.941 -16.861 -3.354 1.00 78.94 109 LYS A CA 1
ATOM 884 C C . LYS A 1 109 ? -7.888 -17.975 -3.416 1.00 78.94 109 LYS A C 1
ATOM 886 O O . LYS A 1 109 ? -7.342 -18.356 -2.385 1.00 78.94 109 LYS A O 1
ATOM 891 N N . ASP A 1 110 ? -7.551 -18.421 -4.623 1.00 81.19 110 ASP A N 1
ATOM 892 C CA . ASP A 1 110 ? -6.600 -19.521 -4.840 1.00 81.19 110 ASP A CA 1
ATOM 893 C C . ASP A 1 110 ? -5.161 -19.037 -5.088 1.00 81.19 110 ASP A C 1
ATOM 895 O O . ASP A 1 110 ? -4.263 -19.834 -5.350 1.00 81.19 110 ASP A O 1
ATOM 899 N N . ILE A 1 111 ? -4.928 -17.721 -5.029 1.00 83.75 111 ILE A N 1
ATOM 900 C CA . ILE A 1 111 ? -3.634 -17.108 -5.345 1.00 83.75 111 ILE A CA 1
ATOM 901 C C . ILE A 1 111 ? -2.913 -16.658 -4.081 1.00 83.75 111 ILE A C 1
ATOM 903 O O . ILE A 1 111 ? -1.721 -16.918 -3.927 1.00 83.75 111 ILE A O 1
ATOM 907 N N . ILE A 1 112 ? -3.620 -15.956 -3.193 1.00 88.06 112 ILE A N 1
ATOM 908 C CA . ILE A 1 112 ? -3.073 -15.431 -1.941 1.00 88.06 112 ILE A CA 1
ATOM 909 C C . ILE A 1 112 ? -4.114 -15.465 -0.829 1.00 88.06 112 ILE A C 1
ATOM 911 O O . ILE A 1 112 ? -5.306 -15.270 -1.050 1.00 88.06 112 ILE A O 1
ATOM 915 N N . LYS A 1 113 ? -3.624 -15.591 0.402 1.00 90.31 113 LYS A N 1
ATOM 916 C CA . LYS A 1 113 ? -4.389 -15.316 1.613 1.00 90.31 113 LYS A CA 1
ATOM 917 C C . LYS A 1 113 ? -3.905 -14.008 2.233 1.00 90.31 113 LYS A C 1
ATOM 919 O O . LYS A 1 113 ? -2.723 -13.863 2.548 1.00 90.31 113 LYS A O 1
ATOM 924 N N . LEU A 1 114 ? -4.797 -13.046 2.430 1.00 92.06 114 LEU A N 1
ATOM 925 C CA . LEU A 1 114 ? -4.464 -11.853 3.200 1.00 92.06 114 LEU A CA 1
ATOM 926 C C . LEU A 1 114 ? -4.381 -12.235 4.684 1.00 92.06 114 LEU A C 1
ATOM 928 O O . LEU A 1 114 ? -5.256 -12.913 5.225 1.00 92.06 114 LEU A O 1
ATOM 932 N N . LYS A 1 115 ? -3.292 -11.834 5.340 1.00 93.38 115 LYS A N 1
ATOM 933 C CA . LYS A 1 115 ? -3.133 -11.981 6.792 1.00 93.38 115 LYS A CA 1
ATOM 934 C C . LYS A 1 115 ? -4.114 -11.057 7.514 1.00 93.38 115 LYS A C 1
ATOM 936 O O . LYS A 1 115 ? -4.504 -10.030 6.957 1.00 93.38 115 LYS A O 1
ATOM 941 N N . SER A 1 116 ? -4.440 -11.385 8.767 1.00 94.62 116 SER A N 1
ATOM 942 C CA . SER A 1 116 ? -5.134 -10.459 9.665 1.00 94.62 116 SER A CA 1
ATOM 943 C C . SER A 1 116 ? -4.428 -9.101 9.648 1.00 94.62 116 SER A C 1
ATOM 945 O O . SER A 1 116 ? -3.194 -9.032 9.590 1.00 94.62 116 SER A O 1
ATOM 947 N N . PHE A 1 117 ? -5.209 -8.031 9.679 1.00 95.31 117 PHE A N 1
ATOM 948 C CA . PHE A 1 117 ? -4.697 -6.671 9.623 1.00 95.31 117 PHE A CA 1
ATOM 949 C C . PHE A 1 117 ? -4.907 -5.966 10.959 1.00 95.31 117 PHE A C 1
ATOM 951 O O . PHE A 1 117 ? -5.836 -6.273 11.704 1.00 95.31 117 PHE A O 1
ATOM 958 N N . ILE A 1 118 ? -3.985 -5.060 11.273 1.00 95.56 118 ILE A N 1
ATOM 959 C CA . ILE A 1 118 ? -3.932 -4.339 12.542 1.00 95.56 118 ILE A CA 1
ATOM 960 C C . ILE A 1 118 ? -3.661 -2.879 12.183 1.00 95.56 118 ILE A C 1
ATOM 962 O O . ILE A 1 118 ? -2.521 -2.543 11.851 1.00 95.56 118 ILE A O 1
ATOM 966 N N . PRO A 1 119 ? -4.698 -2.031 12.126 1.00 95.94 119 PRO A N 1
ATOM 967 C CA . PRO A 1 119 ? -4.509 -0.590 12.084 1.00 95.94 119 PRO A CA 1
ATOM 968 C C . PRO A 1 119 ? -3.851 -0.120 13.383 1.00 95.94 119 PRO A C 1
ATOM 970 O O . PRO A 1 119 ? -4.164 -0.653 14.450 1.00 95.94 119 PRO A O 1
ATOM 973 N N . ASP A 1 120 ? -2.958 0.869 13.298 1.00 95.88 120 ASP A N 1
ATOM 974 C CA . ASP A 1 120 ? -2.243 1.366 14.479 1.00 95.88 120 ASP A CA 1
ATOM 975 C C . ASP A 1 120 ? -3.248 1.976 15.468 1.00 95.88 120 ASP A C 1
ATOM 977 O O . ASP A 1 120 ? -3.269 1.604 16.644 1.00 95.88 120 ASP A O 1
ATOM 981 N N . PHE A 1 121 ? -4.146 2.840 14.967 1.00 97.50 121 PHE A N 1
ATOM 982 C CA . PHE A 1 121 ? -5.260 3.384 15.742 1.00 97.50 121 PHE A CA 1
ATOM 983 C C . PHE A 1 121 ? -6.563 3.447 14.933 1.00 97.50 121 PHE A C 1
ATOM 985 O O . PHE A 1 121 ? -6.556 3.627 13.712 1.00 97.50 121 PHE A O 1
ATOM 992 N N . ILE A 1 122 ? -7.692 3.334 15.631 1.00 97.88 122 ILE A N 1
ATOM 993 C CA . ILE A 1 122 ? -9.030 3.636 15.114 1.00 97.88 122 ILE A CA 1
ATOM 994 C C . ILE A 1 122 ? -9.710 4.570 16.108 1.00 97.88 122 ILE A C 1
ATOM 996 O O . ILE A 1 122 ? -10.000 4.168 17.231 1.00 97.88 122 ILE A O 1
ATOM 1000 N N . GLU A 1 123 ? -9.965 5.803 15.699 1.00 97.56 123 GLU A N 1
ATOM 1001 C CA . GLU A 1 123 ? -10.685 6.785 16.502 1.00 97.56 123 GLU A CA 1
ATOM 1002 C C . GLU A 1 123 ? -12.184 6.728 16.187 1.00 97.56 123 GLU A C 1
ATOM 1004 O O . GLU A 1 123 ? -12.586 6.658 15.024 1.00 97.56 123 GLU A O 1
ATOM 1009 N N . VAL A 1 124 ? -13.016 6.758 17.224 1.00 97.56 124 VAL A N 1
ATOM 1010 C CA . VAL A 1 124 ? -14.469 6.874 17.101 1.00 97.56 124 VAL A CA 1
ATOM 1011 C C . VAL A 1 124 ? -14.825 8.356 17.109 1.00 97.56 124 VAL A C 1
ATOM 1013 O O . VAL A 1 124 ? -14.766 9.014 18.148 1.00 97.56 124 VAL A O 1
ATOM 1016 N N . ILE A 1 125 ? -15.213 8.885 15.957 1.00 96.81 125 ILE A N 1
ATOM 1017 C CA . ILE A 1 125 ? -15.528 10.303 15.774 1.00 96.81 125 ILE A CA 1
ATOM 1018 C C . ILE A 1 125 ? -17.015 10.508 15.496 1.00 96.81 125 ILE A C 1
ATOM 1020 O O . ILE A 1 125 ? -17.744 9.574 15.155 1.00 96.81 125 ILE A O 1
ATOM 1024 N N . ARG A 1 126 ? -17.461 11.758 15.620 1.00 95.88 126 ARG A N 1
ATOM 1025 C CA . ARG A 1 126 ? -18.748 12.197 15.087 1.00 95.88 126 ARG A CA 1
ATOM 1026 C C . ARG A 1 126 ? -18.504 12.994 13.809 1.00 95.88 126 ARG A C 1
ATOM 1028 O O . ARG A 1 126 ? -17.836 14.020 13.845 1.00 95.88 126 ARG A O 1
ATOM 1035 N N . GLU A 1 127 ? -19.036 12.504 12.699 1.00 93.50 127 GLU A N 1
ATOM 1036 C CA . GLU A 1 127 ? -18.922 13.102 11.364 1.00 93.50 127 GLU A CA 1
ATOM 1037 C C . GLU A 1 127 ? -20.315 13.030 10.726 1.00 93.50 127 GLU A C 1
ATOM 1039 O O . GLU A 1 127 ? -20.956 11.985 10.785 1.00 93.50 127 GLU A O 1
ATOM 1044 N N . ASP A 1 128 ? -20.821 14.143 10.191 1.00 91.31 128 ASP A N 1
ATOM 1045 C CA . ASP A 1 128 ? -22.161 14.242 9.576 1.00 91.31 128 ASP A CA 1
ATOM 1046 C C . ASP A 1 128 ? -23.329 13.771 10.471 1.00 91.31 128 ASP A C 1
ATOM 1048 O O . ASP A 1 128 ? -24.338 13.262 9.995 1.00 91.31 128 ASP A O 1
ATOM 1052 N N . GLY A 1 129 ? -23.193 13.913 11.794 1.00 91.06 129 GLY A N 1
ATOM 1053 C CA . GLY A 1 129 ? -24.192 13.452 12.770 1.00 91.06 129 GLY A CA 1
ATOM 1054 C C . GLY A 1 129 ? -24.140 11.949 13.077 1.00 91.06 129 GLY A C 1
ATOM 1055 O O . GLY A 1 129 ? -24.768 11.504 14.037 1.00 91.06 129 GLY A O 1
ATOM 1056 N N . GLU A 1 130 ? -23.331 11.180 12.351 1.00 94.56 130 GLU A N 1
ATOM 1057 C CA . GLU A 1 130 ? -23.147 9.745 12.552 1.00 94.56 130 GLU A CA 1
ATOM 1058 C C . GLU A 1 130 ? -21.931 9.439 13.432 1.00 94.56 130 GLU A C 1
ATOM 1060 O O . GLU A 1 130 ? -21.010 10.246 13.583 1.00 94.56 130 GLU A O 1
ATOM 1065 N N . THR A 1 131 ? -21.929 8.254 14.043 1.00 96.69 131 THR A N 1
ATOM 1066 C CA . THR A 1 131 ? -20.752 7.713 14.730 1.00 96.69 131 THR A CA 1
ATOM 1067 C C . THR A 1 131 ? -19.897 6.974 13.709 1.00 96.69 131 THR A C 1
ATOM 1069 O O . THR A 1 131 ? -20.317 5.941 13.183 1.00 96.69 131 THR A O 1
ATOM 1072 N N . LYS A 1 132 ? -18.695 7.489 13.435 1.00 97.38 132 LYS A N 1
ATOM 1073 C CA . LYS A 1 132 ? -17.813 6.944 12.402 1.00 97.38 132 LYS A CA 1
ATOM 1074 C C . LYS A 1 132 ? -16.484 6.465 12.968 1.00 97.38 132 LYS A C 1
ATOM 1076 O O . LYS A 1 132 ? -15.961 7.025 13.927 1.00 97.38 132 LYS A O 1
ATOM 1081 N N . LEU A 1 133 ? -15.913 5.443 12.340 1.00 97.88 133 LEU A N 1
ATOM 1082 C CA . LEU A 1 133 ? -14.557 4.976 12.619 1.00 97.88 133 LEU A CA 1
ATOM 1083 C C . LEU A 1 133 ? -13.565 5.669 11.676 1.00 97.88 133 LEU A C 1
ATOM 1085 O O . LEU A 1 133 ? -13.667 5.516 10.457 1.00 97.88 133 LEU A O 1
ATOM 1089 N N . MET A 1 134 ? -12.592 6.399 12.223 1.00 97.81 134 MET A N 1
ATOM 1090 C CA . MET A 1 134 ? -11.484 6.999 11.478 1.00 97.81 134 MET A CA 1
ATOM 1091 C C . MET A 1 134 ? -10.192 6.222 11.737 1.00 97.81 134 MET A C 1
ATOM 1093 O O . MET A 1 134 ? -9.711 6.133 12.863 1.00 97.81 134 MET A O 1
ATOM 1097 N N . VAL A 1 135 ? -9.605 5.657 10.680 1.00 97.94 135 VAL A N 1
ATOM 1098 C CA . VAL A 1 135 ? -8.356 4.885 10.774 1.00 97.94 135 VAL A CA 1
ATOM 1099 C C . VAL A 1 135 ? -7.151 5.815 10.761 1.00 97.94 135 VAL A C 1
ATOM 1101 O O . VAL A 1 135 ? -7.049 6.677 9.883 1.00 97.94 135 VAL A O 1
ATOM 1104 N N . TRP A 1 136 ? -6.217 5.612 11.692 1.00 93.94 136 TRP A N 1
ATOM 1105 C CA . TRP A 1 136 ? -4.930 6.297 11.700 1.00 93.94 136 TRP A CA 1
ATOM 1106 C C . TRP A 1 136 ? -3.767 5.324 11.527 1.00 93.94 136 TRP A C 1
ATOM 1108 O O . TRP A 1 136 ? -3.780 4.193 12.014 1.00 93.94 136 TRP A O 1
ATOM 1118 N N . ASP A 1 137 ? -2.725 5.816 10.871 1.00 94.75 137 ASP A N 1
ATOM 1119 C CA . ASP A 1 137 ? -1.470 5.109 10.664 1.00 94.75 137 ASP A CA 1
ATOM 1120 C C . ASP A 1 137 ? -0.311 5.973 11.178 1.00 94.75 137 ASP A C 1
ATOM 1122 O O . ASP A 1 137 ? -0.176 7.152 10.829 1.00 94.75 137 ASP A O 1
ATOM 1126 N N . VAL A 1 138 ? 0.525 5.404 12.042 1.00 94.94 138 VAL A N 1
ATOM 1127 C CA . VAL A 1 138 ? 1.664 6.086 12.651 1.00 94.94 138 VAL A CA 1
ATOM 1128 C C . VAL A 1 138 ? 2.928 5.701 11.906 1.00 94.94 138 VAL A C 1
ATOM 1130 O O . VAL A 1 138 ? 3.211 4.533 11.629 1.00 94.94 138 VAL A O 1
ATOM 1133 N N . LYS A 1 139 ? 3.712 6.705 11.515 1.00 93.69 139 LYS A N 1
ATOM 1134 C CA . LYS A 1 139 ? 4.933 6.482 10.742 1.00 93.69 139 LYS A CA 1
ATOM 1135 C C . LYS A 1 139 ? 6.041 7.382 11.242 1.00 93.69 139 LYS A C 1
ATOM 1137 O O . LYS A 1 139 ? 5.952 8.596 11.141 1.00 93.69 139 LYS A O 1
ATOM 1142 N N . SER A 1 140 ? 7.155 6.786 11.661 1.00 92.00 140 SER A N 1
ATOM 1143 C CA . SER A 1 140 ? 8.364 7.496 12.114 1.00 92.00 140 SER A CA 1
ATOM 1144 C C . SER A 1 140 ? 9.144 8.200 10.986 1.00 92.00 140 SER A C 1
ATOM 1146 O O . SER A 1 140 ? 10.278 8.647 11.167 1.00 92.00 140 SER A O 1
ATOM 1148 N N . SER A 1 141 ? 8.586 8.256 9.778 1.00 88.31 141 SER A N 1
ATOM 1149 C CA . SER A 1 141 ? 9.167 8.945 8.629 1.00 88.31 141 SER A CA 1
ATOM 1150 C C . SER A 1 141 ? 8.945 10.454 8.704 1.00 88.31 141 SER A C 1
ATOM 1152 O O . SER A 1 141 ? 7.914 10.907 9.180 1.00 88.31 141 SER A O 1
ATOM 1154 N N . LYS A 1 142 ? 9.854 11.234 8.111 1.00 88.62 142 LYS A N 1
ATOM 1155 C CA . LYS A 1 142 ? 9.771 12.706 8.089 1.00 88.62 142 LYS A CA 1
ATOM 1156 C C . LYS A 1 142 ? 8.608 13.279 7.266 1.00 88.62 142 LYS A C 1
ATOM 1158 O O . LYS A 1 142 ? 8.285 14.448 7.420 1.00 88.62 142 LYS A O 1
ATOM 1163 N N . SER A 1 143 ? 8.033 12.501 6.351 1.00 90.25 143 SER A N 1
ATOM 1164 C CA . SER A 1 143 ? 6.967 12.963 5.458 1.00 90.25 143 SER A CA 1
ATOM 1165 C C . SER A 1 143 ? 6.007 11.839 5.084 1.00 90.25 143 SER A C 1
ATOM 1167 O O . SER A 1 143 ? 6.372 10.657 5.082 1.00 90.25 143 SER A O 1
ATOM 1169 N N . THR A 1 144 ? 4.777 12.224 4.742 1.00 90.44 144 THR A N 1
ATOM 1170 C CA . THR A 1 144 ? 3.739 11.307 4.275 1.00 90.44 144 THR A CA 1
ATOM 1171 C C . THR A 1 144 ? 4.123 10.748 2.911 1.00 90.44 144 THR A C 1
ATOM 1173 O O . THR A 1 144 ? 4.643 11.456 2.049 1.00 90.44 144 THR A O 1
ATOM 1176 N N . ARG A 1 145 ? 3.879 9.452 2.711 1.00 91.50 145 ARG A N 1
ATOM 1177 C CA . ARG A 1 145 ? 4.150 8.745 1.459 1.00 91.50 145 ARG A CA 1
ATOM 1178 C C . ARG A 1 145 ? 2.874 8.094 0.958 1.00 91.50 145 ARG A C 1
ATOM 1180 O O . ARG A 1 145 ? 2.030 7.689 1.754 1.00 91.50 145 ARG A O 1
ATOM 1187 N N . ILE A 1 146 ? 2.798 7.894 -0.355 1.00 91.31 146 ILE A N 1
ATOM 1188 C CA . ILE A 1 146 ? 1.694 7.168 -1.003 1.00 91.31 146 ILE A CA 1
ATOM 1189 C C . ILE A 1 146 ? 1.522 5.769 -0.389 1.00 91.31 146 ILE A C 1
ATOM 1191 O O . ILE A 1 146 ? 0.400 5.315 -0.217 1.00 91.31 146 ILE A O 1
ATOM 1195 N N . SER A 1 147 ? 2.611 5.103 0.011 1.00 92.62 147 SER A N 1
ATOM 1196 C CA . SER A 1 147 ? 2.544 3.805 0.693 1.00 92.62 147 SER A CA 1
ATOM 1197 C C . SER A 1 147 ? 1.817 3.860 2.043 1.00 92.62 147 SER A C 1
ATOM 1199 O O . SER A 1 147 ? 1.138 2.899 2.385 1.00 92.62 147 SER A O 1
ATOM 1201 N N . HIS A 1 148 ? 1.918 4.964 2.793 1.00 94.31 148 HIS A N 1
ATOM 1202 C CA . HIS A 1 148 ? 1.204 5.131 4.069 1.00 94.31 148 HIS A CA 1
ATOM 1203 C C . HIS A 1 148 ? -0.297 5.317 3.817 1.00 94.31 148 HIS A C 1
ATOM 1205 O O . HIS A 1 148 ? -1.116 4.613 4.397 1.00 94.31 148 HIS A O 1
ATOM 1211 N N . GLN A 1 149 ? -0.653 6.190 2.865 1.00 95.12 149 GLN A N 1
ATOM 1212 C CA . GLN A 1 149 ? -2.048 6.384 2.451 1.00 95.12 149 GLN A CA 1
ATOM 1213 C C . GLN A 1 149 ? -2.661 5.087 1.920 1.00 95.12 149 GLN A C 1
ATOM 1215 O O . GLN A 1 149 ? -3.775 4.741 2.292 1.00 95.12 149 GLN A O 1
ATOM 1220 N N . PHE A 1 150 ? -1.921 4.334 1.099 1.00 95.31 150 PHE A N 1
ATOM 1221 C CA . PHE A 1 150 ? -2.365 3.035 0.603 1.00 95.31 150 PHE A CA 1
ATOM 1222 C C . PHE A 1 150 ? -2.615 2.043 1.744 1.00 95.31 150 PHE A C 1
ATOM 1224 O O . PHE A 1 150 ? -3.622 1.341 1.719 1.00 95.31 150 PHE A O 1
ATOM 1231 N N . GLN A 1 151 ? -1.721 1.980 2.735 1.00 95.62 151 GLN A N 1
ATOM 1232 C CA . GLN A 1 151 ? -1.865 1.090 3.887 1.00 95.62 151 GLN A CA 1
ATOM 1233 C C . GLN A 1 151 ? -3.130 1.421 4.693 1.00 95.62 151 GLN A C 1
ATOM 1235 O O . GLN A 1 151 ? -3.985 0.552 4.856 1.00 95.62 151 GLN A O 1
ATOM 1240 N N . ALA A 1 152 ? -3.291 2.677 5.114 1.00 96.62 152 ALA A N 1
ATOM 1241 C CA . ALA A 1 152 ? -4.457 3.129 5.873 1.00 96.62 152 ALA A CA 1
ATOM 1242 C C . ALA A 1 152 ? -5.770 2.992 5.079 1.00 96.62 152 ALA A C 1
ATOM 1244 O O . ALA A 1 152 ? -6.753 2.457 5.588 1.00 96.62 152 ALA A O 1
ATOM 1245 N N . ALA A 1 153 ? -5.785 3.389 3.802 1.00 96.44 153 ALA A N 1
ATOM 1246 C CA . ALA A 1 153 ? -6.962 3.244 2.945 1.00 96.44 153 ALA A CA 1
ATOM 1247 C C . ALA A 1 153 ? -7.315 1.770 2.679 1.00 96.44 153 ALA A C 1
ATOM 1249 O O . ALA A 1 153 ? -8.491 1.437 2.561 1.00 96.44 153 ALA A O 1
ATOM 1250 N N . SER A 1 154 ? -6.324 0.872 2.626 1.00 96.00 154 SER A N 1
ATOM 1251 C CA . SER A 1 154 ? -6.572 -0.574 2.534 1.00 96.00 154 SER A CA 1
ATOM 1252 C C . SER A 1 154 ? -7.222 -1.119 3.802 1.00 96.00 154 SER A C 1
ATOM 1254 O O . SER A 1 154 ? -8.111 -1.960 3.704 1.00 96.00 154 SER A O 1
ATOM 1256 N N . TYR A 1 155 ? -6.835 -0.630 4.984 1.00 97.12 155 TYR A N 1
ATOM 1257 C CA . TYR A 1 155 ? -7.531 -0.980 6.222 1.00 97.12 155 TYR A CA 1
ATOM 1258 C C . TYR A 1 155 ? -8.981 -0.511 6.197 1.00 97.12 155 TYR A C 1
ATOM 1260 O O . TYR A 1 155 ? -9.865 -1.307 6.491 1.00 97.12 155 TYR A O 1
ATOM 1268 N N . VAL A 1 156 ? -9.244 0.726 5.766 1.00 96.94 156 VAL A N 1
ATOM 1269 C CA . VAL A 1 156 ? -10.619 1.217 5.596 1.00 96.94 156 VAL A CA 1
ATOM 1270 C C . VAL A 1 156 ? -11.401 0.350 4.607 1.00 96.94 156 VAL A C 1
ATOM 1272 O O . VAL A 1 156 ? -12.516 -0.068 4.910 1.00 96.94 156 VAL A O 1
ATOM 1275 N N . TYR A 1 157 ? -10.815 0.031 3.451 1.00 95.44 157 TYR A N 1
ATOM 1276 C CA . TYR A 1 157 ? -11.441 -0.834 2.451 1.00 95.44 157 TYR A CA 1
ATOM 1277 C C . TYR A 1 157 ? -11.870 -2.184 3.040 1.00 95.44 157 TYR A C 1
ATOM 1279 O O . TYR A 1 157 ? -12.993 -2.617 2.805 1.00 95.44 157 TYR A O 1
ATOM 1287 N N . LEU A 1 158 ? -11.008 -2.827 3.832 1.00 95.31 158 LEU A N 1
ATOM 1288 C CA . LEU A 1 158 ? -11.322 -4.101 4.483 1.00 95.31 158 LEU A CA 1
ATOM 1289 C C . LEU A 1 158 ? -12.334 -3.942 5.624 1.00 95.31 158 LEU A C 1
ATOM 1291 O O . LEU A 1 158 ? -13.245 -4.758 5.747 1.00 95.31 158 LEU A O 1
ATOM 1295 N N . LEU A 1 159 ? -12.221 -2.878 6.423 1.00 95.81 159 LEU A N 1
ATOM 1296 C CA . LEU A 1 159 ? -13.159 -2.582 7.506 1.00 95.81 159 LEU A CA 1
ATOM 1297 C C . LEU A 1 159 ? -14.583 -2.384 6.995 1.00 95.81 159 LEU A C 1
ATOM 1299 O O . LEU A 1 159 ? -15.508 -2.806 7.677 1.00 95.81 159 LEU A O 1
ATOM 1303 N N . LYS A 1 160 ? -14.776 -1.843 5.784 1.00 94.38 160 LYS A N 1
ATOM 1304 C CA . LYS A 1 160 ? -16.109 -1.722 5.167 1.00 94.38 160 LYS A CA 1
ATOM 1305 C C . LYS A 1 160 ? -16.851 -3.055 5.030 1.00 94.38 160 LYS A C 1
ATOM 1307 O O . LYS A 1 160 ? -18.074 -3.038 5.028 1.00 94.38 160 LYS A O 1
ATOM 1312 N N . TYR A 1 161 ? -16.148 -4.186 4.934 1.00 93.56 161 TYR A N 1
ATOM 1313 C CA . TYR A 1 161 ? -16.774 -5.515 4.926 1.00 93.56 161 TYR A CA 1
ATOM 1314 C C . TYR A 1 161 ? -17.093 -6.024 6.336 1.00 93.56 161 TYR A C 1
ATOM 1316 O O . TYR A 1 161 ? -18.011 -6.814 6.499 1.00 93.56 161 TYR A O 1
ATOM 1324 N N . ILE A 1 162 ? -16.345 -5.578 7.348 1.00 94.19 162 ILE A N 1
ATOM 1325 C CA . ILE A 1 162 ? -16.513 -6.000 8.747 1.00 94.19 162 ILE A CA 1
ATOM 1326 C C . ILE A 1 162 ? -17.618 -5.195 9.430 1.00 94.19 162 ILE A C 1
ATOM 1328 O O . ILE A 1 162 ? -18.435 -5.752 10.155 1.00 94.19 162 ILE A O 1
ATOM 1332 N N . ILE A 1 163 ? -17.667 -3.882 9.194 1.00 94.25 163 ILE A N 1
ATOM 1333 C CA . ILE A 1 163 ? -18.637 -2.996 9.849 1.00 94.25 163 ILE A CA 1
ATOM 1334 C C . ILE A 1 163 ? -20.081 -3.208 9.382 1.00 94.25 163 ILE A C 1
ATOM 1336 O O . ILE A 1 163 ? -20.993 -2.693 10.015 1.00 94.25 163 ILE A O 1
ATOM 1340 N N . GLN A 1 164 ? -20.310 -4.006 8.333 1.00 93.00 164 GLN A N 1
ATOM 1341 C CA . GLN A 1 164 ? -21.657 -4.428 7.922 1.00 93.00 164 GLN A CA 1
ATOM 1342 C C . GLN A 1 164 ? -22.401 -5.164 9.047 1.00 93.00 164 GLN A C 1
ATOM 1344 O O . GLN A 1 164 ? -23.620 -5.055 9.141 1.00 93.00 164 GLN A O 1
ATOM 1349 N N . ASP A 1 165 ? -21.667 -5.831 9.943 1.00 92.44 165 ASP A N 1
ATOM 1350 C CA . ASP A 1 165 ? -22.223 -6.501 11.124 1.00 92.44 165 ASP A CA 1
ATOM 1351 C C . ASP A 1 165 ? -22.562 -5.522 12.275 1.00 92.44 165 ASP A C 1
ATOM 1353 O O . ASP A 1 165 ? -23.067 -5.939 13.320 1.00 92.44 165 ASP A O 1
ATOM 1357 N N . PHE A 1 166 ? -22.276 -4.222 12.115 1.00 94.56 166 PHE A N 1
ATOM 1358 C CA . PHE A 1 166 ? -22.409 -3.179 13.139 1.00 94.56 166 PHE A CA 1
ATOM 1359 C C . PHE A 1 166 ? -23.166 -1.960 12.577 1.00 94.56 166 PHE A C 1
ATOM 1361 O O . PHE A 1 166 ? -22.561 -0.920 12.324 1.00 94.56 166 PHE A O 1
ATOM 1368 N N . PRO A 1 167 ? -24.499 -2.036 12.409 1.00 90.44 167 PRO A N 1
ATOM 1369 C CA . PRO A 1 167 ? -25.284 -1.027 11.683 1.00 90.44 167 PRO A CA 1
ATOM 1370 C C . PRO A 1 167 ? -25.296 0.372 12.324 1.00 90.44 167 PRO A C 1
ATOM 1372 O O . PRO A 1 167 ? -25.653 1.341 11.665 1.00 90.44 167 PRO A O 1
ATOM 1375 N N . ALA A 1 168 ? -24.906 0.494 13.597 1.00 92.06 168 ALA A N 1
ATOM 1376 C CA . ALA A 1 168 ? -24.774 1.778 14.291 1.00 92.06 168 ALA A CA 1
ATOM 1377 C C . ALA A 1 168 ? -23.455 2.519 13.977 1.00 92.06 168 ALA A C 1
ATOM 1379 O O . ALA A 1 168 ? -23.225 3.608 14.506 1.00 92.06 168 ALA A O 1
ATOM 1380 N N . LEU A 1 169 ? -22.576 1.918 13.169 1.00 95.44 169 LEU A N 1
ATOM 1381 C CA . LEU A 1 169 ? -21.260 2.438 12.819 1.00 95.44 169 LEU A CA 1
ATOM 1382 C C . LEU A 1 169 ? -21.133 2.619 11.309 1.00 95.44 169 LEU A C 1
ATOM 1384 O O . LEU A 1 169 ? -21.464 1.726 10.532 1.00 95.44 169 LEU A O 1
ATOM 1388 N N . SER A 1 170 ? -20.538 3.733 10.898 1.00 95.50 170 SER A N 1
ATOM 1389 C CA . SER A 1 170 ? -20.041 3.921 9.533 1.00 95.50 170 SER A CA 1
ATOM 1390 C C . SER A 1 170 ? -18.525 4.167 9.537 1.00 95.50 170 SER A C 1
ATOM 1392 O O . SER A 1 170 ? -17.890 4.285 10.589 1.00 95.50 170 SER A O 1
ATOM 1394 N N . ILE A 1 171 ? -17.883 4.155 8.366 1.00 96.12 171 ILE A N 1
ATOM 1395 C CA . ILE A 1 171 ? -16.457 4.502 8.247 1.00 96.12 171 ILE A CA 1
ATOM 1396 C C . ILE A 1 171 ? -16.342 5.951 7.783 1.00 96.12 171 ILE A C 1
ATOM 1398 O O . ILE A 1 171 ? -17.043 6.341 6.851 1.00 96.12 171 ILE A O 1
ATOM 1402 N N . SER A 1 172 ? -15.440 6.724 8.392 1.00 96.38 172 SER A N 1
ATOM 1403 C CA . SER A 1 172 ? -15.157 8.095 7.954 1.00 96.38 172 SER A CA 1
ATOM 1404 C C . SER A 1 172 ? -14.611 8.120 6.524 1.00 96.38 172 SER A C 1
ATOM 1406 O O . SER A 1 172 ? -13.890 7.217 6.085 1.00 96.38 172 SER A O 1
ATOM 1408 N N . HIS A 1 173 ? -14.912 9.202 5.805 1.00 92.94 173 HIS A N 1
ATOM 1409 C CA . HIS A 1 173 ? -14.317 9.498 4.496 1.00 92.94 173 HIS A CA 1
ATOM 1410 C C . HIS A 1 173 ? -12.874 10.006 4.595 1.00 92.94 173 HIS A C 1
ATOM 1412 O O . HIS A 1 173 ? -12.270 10.370 3.583 1.00 92.94 173 HIS A O 1
ATOM 1418 N N . THR A 1 174 ? -12.307 10.012 5.800 1.00 95.69 174 THR A N 1
ATOM 1419 C CA . THR A 1 174 ? -10.984 10.534 6.105 1.00 95.69 174 THR A CA 1
ATOM 1420 C C . THR A 1 174 ? -10.116 9.468 6.775 1.00 95.69 174 THR A C 1
ATOM 1422 O O . THR A 1 174 ? -10.587 8.665 7.578 1.00 95.69 174 THR A O 1
ATOM 1425 N N . ILE A 1 175 ? -8.820 9.460 6.458 1.00 97.00 175 ILE A N 1
ATOM 1426 C CA . ILE A 1 175 ? -7.789 8.730 7.217 1.00 97.00 175 ILE A CA 1
ATOM 1427 C C . ILE A 1 175 ? -6.803 9.703 7.848 1.00 97.00 175 ILE A C 1
ATOM 1429 O O . ILE A 1 175 ? -6.545 10.773 7.296 1.00 97.00 175 ILE A O 1
ATOM 1433 N N . GLY A 1 176 ? -6.206 9.298 8.965 1.00 97.06 176 GLY A N 1
ATOM 1434 C CA . GLY A 1 176 ? -5.142 10.029 9.643 1.00 97.06 176 GLY A CA 1
ATOM 1435 C C . GLY A 1 176 ? -3.761 9.416 9.398 1.00 97.06 176 GLY A C 1
ATOM 1436 O O . GLY A 1 176 ? -3.588 8.202 9.446 1.00 97.06 176 GLY A O 1
ATOM 1437 N N . ILE A 1 177 ? -2.744 10.247 9.175 1.00 97.19 177 ILE A N 1
ATOM 1438 C CA . ILE A 1 177 ? -1.338 9.828 9.175 1.00 97.19 177 ILE A CA 1
ATOM 1439 C C . ILE A 1 177 ? -0.582 10.676 10.190 1.00 97.19 177 ILE A C 1
ATOM 1441 O O . ILE A 1 177 ? -0.483 11.900 10.054 1.00 97.19 177 ILE A O 1
ATOM 1445 N N . ARG A 1 178 ? -0.038 10.023 11.220 1.00 96.44 178 ARG A N 1
ATOM 1446 C CA . ARG A 1 178 ? 0.713 10.684 12.290 1.00 96.44 178 ARG A CA 1
ATOM 1447 C C . ARG A 1 178 ? 2.211 10.549 12.047 1.00 96.44 178 ARG A C 1
ATOM 1449 O O . ARG A 1 178 ? 2.740 9.440 11.983 1.00 96.44 178 ARG A O 1
ATOM 1456 N N . LEU A 1 179 ? 2.891 11.691 11.949 1.00 95.25 179 LEU A N 1
ATOM 1457 C CA . LEU A 1 179 ? 4.342 11.784 11.767 1.00 95.25 179 LEU A CA 1
ATOM 1458 C C . LEU A 1 179 ? 5.005 12.488 12.962 1.00 95.25 179 LEU A C 1
ATOM 1460 O O . LEU A 1 179 ? 4.333 13.247 13.667 1.00 95.25 179 LEU A O 1
ATOM 1464 N N . PRO A 1 180 ? 6.316 12.287 13.191 1.00 93.19 180 PRO A N 1
ATOM 1465 C CA . PRO A 1 180 ? 7.045 12.993 14.234 1.00 93.19 180 PRO A CA 1
ATOM 1466 C C . PRO A 1 180 ? 6.964 14.508 14.054 1.00 93.19 180 PRO A C 1
ATOM 1468 O O . PRO A 1 180 ? 7.151 15.014 12.949 1.00 93.19 180 PRO A O 1
ATOM 1471 N N . HIS A 1 181 ? 6.724 15.219 15.157 1.00 90.31 181 HIS A N 1
ATOM 1472 C CA . HIS A 1 181 ? 6.699 16.689 15.233 1.00 90.31 181 HIS A CA 1
ATOM 1473 C C . HIS A 1 181 ? 5.671 17.392 14.333 1.00 90.31 181 HIS A C 1
ATOM 1475 O O . HIS A 1 181 ? 5.731 18.608 14.179 1.00 90.31 181 HIS A O 1
ATOM 1481 N N . LEU A 1 182 ? 4.720 16.657 13.755 1.00 92.06 182 LEU A N 1
ATOM 1482 C CA . LEU A 1 182 ? 3.661 17.215 12.921 1.00 92.06 182 LEU A CA 1
ATOM 1483 C C . LEU A 1 182 ? 2.288 16.896 13.522 1.00 92.06 182 LEU A C 1
ATOM 1485 O O . LEU A 1 182 ? 2.132 15.862 14.183 1.00 92.06 182 LEU A O 1
ATOM 1489 N N . PRO A 1 183 ? 1.277 17.757 13.299 1.00 92.56 183 PRO A N 1
ATOM 1490 C CA . PRO A 1 183 ? -0.105 17.420 13.615 1.00 92.56 183 PRO A CA 1
ATOM 1491 C C . PRO A 1 183 ? -0.565 16.189 12.818 1.00 92.56 183 PRO A C 1
ATOM 1493 O O . PRO A 1 183 ? 0.099 15.745 11.876 1.00 92.56 183 PRO A O 1
ATOM 1496 N N . LEU A 1 184 ? -1.698 15.606 13.221 1.00 95.19 184 LEU A N 1
ATOM 1497 C CA . LEU A 1 184 ? -2.317 14.527 12.455 1.00 95.19 184 LEU A CA 1
ATOM 1498 C C . LEU A 1 184 ? -2.673 15.053 11.060 1.00 95.19 184 LEU A C 1
ATOM 1500 O O . LEU A 1 184 ? -3.407 16.029 10.940 1.00 95.19 184 LEU A O 1
ATOM 1504 N N . GLN A 1 185 ? -2.137 14.423 10.017 1.00 96.38 185 GLN A N 1
ATOM 1505 C CA . GLN A 1 185 ? -2.470 14.781 8.642 1.00 96.38 185 GLN A CA 1
ATOM 1506 C C . GLN A 1 185 ? -3.660 13.955 8.185 1.00 96.38 185 GLN A C 1
ATOM 1508 O O . GLN A 1 185 ? -3.592 12.726 8.195 1.00 96.38 185 GLN A O 1
ATOM 1513 N N . THR A 1 186 ? -4.724 14.630 7.775 1.00 96.12 186 THR A N 1
ATOM 1514 C CA . THR A 1 186 ? -5.955 14.001 7.310 1.00 96.12 186 THR A CA 1
ATOM 1515 C C . THR A 1 186 ? -6.026 13.980 5.787 1.00 96.12 186 THR A C 1
ATOM 1517 O O . THR A 1 186 ? -5.568 14.902 5.112 1.00 96.12 186 THR A O 1
ATOM 1520 N N . PHE A 1 187 ? -6.583 12.905 5.230 1.00 95.69 187 PHE A N 1
ATOM 1521 C CA . PHE A 1 187 ? -6.743 12.734 3.784 1.00 95.69 187 PHE A CA 1
ATOM 1522 C C . PHE A 1 187 ? -8.122 12.169 3.472 1.00 95.69 187 PHE A C 1
ATOM 1524 O O . PHE A 1 187 ? -8.482 11.133 4.030 1.00 95.69 187 PHE A O 1
ATOM 1531 N N . ASN A 1 188 ? -8.852 12.798 2.545 1.00 94.50 188 ASN A N 1
ATOM 1532 C CA . ASN A 1 188 ? -10.062 12.201 1.986 1.00 94.50 188 ASN A CA 1
ATOM 1533 C C . ASN A 1 188 ? -9.688 10.947 1.174 1.00 94.50 188 ASN A C 1
ATOM 1535 O O . ASN A 1 188 ? -8.726 10.959 0.396 1.00 94.50 188 ASN A O 1
ATOM 1539 N N . ILE A 1 189 ? -10.435 9.861 1.369 1.00 93.88 189 ILE A N 1
ATOM 1540 C CA . ILE A 1 189 ? -10.127 8.557 0.774 1.00 93.88 189 ILE A CA 1
ATOM 1541 C C . ILE A 1 189 ? -11.046 8.140 -0.369 1.00 93.88 189 ILE A C 1
ATOM 1543 O O . ILE A 1 189 ? -10.845 7.052 -0.898 1.00 93.88 189 ILE A O 1
ATOM 1547 N N . ASP A 1 190 ? -12.013 8.944 -0.800 1.00 90.81 190 ASP A N 1
ATOM 1548 C CA . ASP A 1 190 ? -13.033 8.489 -1.756 1.00 90.81 190 ASP A CA 1
ATOM 1549 C C . ASP A 1 190 ? -12.416 8.048 -3.094 1.00 90.81 190 ASP A C 1
ATOM 1551 O O . ASP A 1 190 ? -12.675 6.945 -3.584 1.00 90.81 190 ASP A O 1
ATOM 1555 N N . LEU A 1 191 ? -11.494 8.851 -3.638 1.00 89.12 191 LEU A N 1
ATOM 1556 C CA . LEU A 1 191 ? -10.729 8.493 -4.842 1.00 89.12 191 LEU A CA 1
ATOM 1557 C C . LEU A 1 191 ? -9.714 7.371 -4.579 1.00 89.12 191 LEU A C 1
ATOM 1559 O O . LEU A 1 191 ? -9.450 6.538 -5.452 1.00 89.12 191 LEU A O 1
ATOM 1563 N N . LEU A 1 192 ? -9.135 7.332 -3.375 1.00 90.69 192 LEU A N 1
ATOM 1564 C CA . LEU A 1 192 ? -8.180 6.291 -3.001 1.00 90.69 192 LEU A CA 1
ATOM 1565 C C . LEU A 1 192 ? -8.866 4.928 -2.932 1.00 90.69 192 LEU A C 1
ATOM 1567 O O . LEU A 1 192 ? -8.316 3.965 -3.454 1.00 90.69 192 LEU A O 1
ATOM 1571 N N . LEU A 1 193 ? -10.073 4.841 -2.379 1.00 93.19 193 LEU A N 1
ATOM 1572 C CA . LEU A 1 193 ? -10.820 3.595 -2.242 1.00 93.19 193 LEU A CA 1
ATOM 1573 C C . LEU A 1 193 ? -11.136 2.945 -3.589 1.00 93.19 193 LEU A C 1
ATOM 1575 O O . LEU A 1 193 ? -11.007 1.729 -3.707 1.00 93.19 193 LEU A O 1
ATOM 1579 N N . GLN A 1 194 ? -11.451 3.730 -4.622 1.00 92.25 194 GLN A N 1
ATOM 1580 C CA . GLN A 1 194 ? -11.621 3.204 -5.984 1.00 92.25 194 GLN A CA 1
ATOM 1581 C C . GLN A 1 194 ? -10.321 2.579 -6.513 1.00 92.25 194 GLN A C 1
ATOM 1583 O O . GLN A 1 194 ? -10.323 1.514 -7.135 1.00 92.25 194 GLN A O 1
ATOM 1588 N N . ARG A 1 195 ? -9.177 3.216 -6.229 1.00 92.75 195 ARG A N 1
ATOM 1589 C CA . ARG A 1 195 ? -7.855 2.689 -6.592 1.00 92.75 195 ARG A CA 1
ATOM 1590 C C . ARG A 1 195 ? -7.495 1.437 -5.791 1.00 92.75 195 ARG A C 1
ATOM 1592 O O . ARG A 1 195 ? -6.915 0.517 -6.364 1.00 92.75 195 ARG A O 1
ATOM 1599 N N . ILE A 1 196 ? -7.832 1.394 -4.500 1.00 93.56 196 ILE A N 1
ATOM 1600 C CA . ILE A 1 196 ? -7.650 0.216 -3.643 1.00 93.56 196 ILE A CA 1
ATOM 1601 C C . ILE A 1 196 ? -8.473 -0.960 -4.177 1.00 93.56 196 ILE A C 1
ATOM 1603 O O . ILE A 1 196 ? -7.933 -2.052 -4.349 1.00 93.56 196 ILE A O 1
ATOM 1607 N N . ASP A 1 197 ? -9.746 -0.732 -4.503 1.00 92.25 197 ASP A N 1
ATOM 1608 C CA . ASP A 1 197 ? -10.628 -1.766 -5.043 1.00 92.25 197 ASP A CA 1
ATOM 1609 C C . ASP A 1 197 ? -10.082 -2.341 -6.357 1.00 92.25 197 ASP A C 1
ATOM 1611 O O . ASP A 1 197 ? -9.890 -3.554 -6.480 1.00 92.25 197 ASP A O 1
ATOM 1615 N N . LYS A 1 198 ? -9.703 -1.471 -7.305 1.00 92.75 198 LYS A N 1
ATOM 1616 C CA . LYS A 1 198 ? -9.037 -1.888 -8.548 1.00 92.75 198 LYS A CA 1
ATOM 1617 C C . LYS A 1 198 ? -7.759 -2.679 -8.268 1.00 92.75 198 LYS A C 1
ATOM 1619 O O . LYS A 1 198 ? -7.515 -3.691 -8.930 1.00 92.75 198 LYS A O 1
ATOM 1624 N N . PHE A 1 199 ? -6.952 -2.246 -7.300 1.00 92.81 199 PHE A N 1
ATOM 1625 C CA . PHE A 1 199 ? -5.717 -2.937 -6.958 1.00 92.81 199 PHE A CA 1
ATOM 1626 C C . PHE A 1 199 ? -5.992 -4.371 -6.494 1.00 92.81 199 PHE A C 1
ATOM 1628 O O . PHE A 1 199 ? -5.427 -5.302 -7.061 1.00 92.81 199 PHE A O 1
ATOM 1635 N N . PHE A 1 200 ? -6.893 -4.575 -5.529 1.00 90.69 200 PHE A N 1
ATOM 1636 C CA . PHE A 1 200 ? -7.215 -5.916 -5.030 1.00 90.69 200 PHE A CA 1
ATOM 1637 C C . PHE A 1 200 ? -7.908 -6.793 -6.077 1.00 90.69 200 PHE A C 1
ATOM 1639 O O . PHE A 1 200 ? -7.592 -7.977 -6.187 1.00 90.69 200 PHE A O 1
ATOM 1646 N N . ARG A 1 201 ? -8.829 -6.232 -6.870 1.00 89.50 201 ARG A N 1
ATOM 1647 C CA . ARG A 1 201 ? -9.636 -7.012 -7.823 1.00 89.50 201 ARG A CA 1
ATOM 1648 C C . ARG A 1 201 ? -8.931 -7.309 -9.144 1.00 89.50 201 ARG A C 1
ATOM 1650 O O . ARG A 1 201 ? -9.244 -8.322 -9.768 1.00 89.50 201 ARG A O 1
ATOM 1657 N N . LYS A 1 202 ? -8.023 -6.435 -9.589 1.00 90.94 202 LYS A N 1
ATOM 1658 C CA . LYS A 1 202 ? -7.415 -6.494 -10.927 1.00 90.94 202 LYS A CA 1
ATOM 1659 C C . LYS A 1 202 ? -5.894 -6.529 -10.881 1.00 90.94 202 LYS A C 1
ATOM 1661 O O . LYS A 1 202 ? -5.299 -7.459 -11.425 1.00 90.94 202 LYS A O 1
ATOM 1666 N N . ASP A 1 203 ? -5.268 -5.526 -10.271 1.00 92.06 203 ASP A N 1
ATOM 1667 C CA . ASP A 1 203 ? -3.820 -5.344 -10.415 1.00 92.06 203 ASP A CA 1
ATOM 1668 C C . ASP A 1 203 ? -3.048 -6.432 -9.657 1.00 92.06 203 ASP A C 1
ATOM 1670 O O . ASP A 1 203 ? -2.165 -7.063 -10.228 1.00 92.06 203 ASP A O 1
ATOM 1674 N N . LEU A 1 204 ? -3.426 -6.732 -8.414 1.00 92.00 204 LEU A N 1
ATOM 1675 C CA . LEU A 1 204 ? -2.788 -7.755 -7.588 1.00 92.00 204 LEU A CA 1
ATOM 1676 C C . LEU A 1 204 ? -2.855 -9.163 -8.212 1.00 92.00 204 LEU A C 1
ATOM 1678 O O . LEU A 1 204 ? -1.794 -9.768 -8.388 1.00 92.00 204 LEU A O 1
ATOM 1682 N N . PRO A 1 205 ? -4.027 -9.698 -8.618 1.00 90.62 205 PRO A N 1
ATOM 1683 C CA . PRO A 1 205 ? -4.068 -10.988 -9.306 1.00 90.62 205 PRO A CA 1
ATOM 1684 C C . PRO A 1 205 ? -3.288 -10.990 -10.630 1.00 90.62 205 PRO A C 1
ATOM 1686 O O . PRO A 1 205 ? -2.636 -11.989 -10.939 1.00 90.62 205 PRO A O 1
ATOM 1689 N N . LYS A 1 206 ? -3.278 -9.886 -11.394 1.00 91.81 206 LYS A N 1
ATOM 1690 C CA . LYS A 1 206 ? -2.444 -9.763 -12.604 1.00 91.81 206 LYS A CA 1
ATOM 1691 C C . LYS A 1 206 ? -0.950 -9.849 -12.269 1.00 91.81 206 LYS A C 1
ATOM 1693 O O . LYS A 1 206 ? -0.226 -10.606 -12.912 1.00 91.81 206 LYS A O 1
ATOM 1698 N N . ILE A 1 207 ? -0.509 -9.107 -11.253 1.00 92.50 207 ILE A N 1
ATOM 1699 C CA . ILE A 1 207 ? 0.880 -9.079 -10.779 1.00 92.50 207 ILE A CA 1
ATOM 1700 C C . ILE A 1 207 ? 1.331 -10.465 -10.328 1.00 92.50 207 ILE A C 1
ATOM 1702 O O . ILE A 1 207 ? 2.470 -10.841 -10.570 1.00 92.50 207 ILE A O 1
ATOM 1706 N N . ILE A 1 208 ? 0.473 -11.246 -9.676 1.00 90.31 208 ILE A N 1
ATOM 1707 C CA . ILE A 1 208 ? 0.887 -12.565 -9.187 1.00 90.31 208 ILE A CA 1
ATOM 1708 C C . ILE A 1 208 ? 0.910 -13.604 -10.318 1.00 90.31 208 ILE A C 1
ATOM 1710 O O . ILE A 1 208 ? 1.784 -14.464 -10.331 1.00 90.31 208 ILE A O 1
ATOM 1714 N N . ARG A 1 209 ? -0.015 -13.518 -11.284 1.00 89.19 209 ARG A N 1
ATOM 1715 C CA . ARG A 1 209 ? -0.113 -14.477 -12.399 1.00 89.19 209 ARG A CA 1
ATOM 1716 C C . ARG A 1 209 ? 0.900 -14.239 -13.521 1.00 89.19 209 ARG A C 1
ATOM 1718 O O . ARG A 1 209 ? 1.165 -15.166 -14.284 1.00 89.19 209 ARG A O 1
ATOM 1725 N N . THR A 1 210 ? 1.433 -13.024 -13.675 1.00 89.50 210 THR A N 1
ATOM 1726 C CA . THR A 1 210 ? 2.402 -12.746 -14.748 1.00 89.50 210 THR A CA 1
ATOM 1727 C C . THR A 1 210 ? 3.697 -13.534 -14.545 1.00 89.50 210 THR A C 1
ATOM 1729 O O . THR A 1 210 ? 4.219 -13.620 -13.437 1.00 89.50 210 THR A O 1
ATOM 1732 N N . LYS A 1 211 ? 4.246 -14.104 -15.621 1.00 86.19 211 LYS A N 1
ATOM 1733 C CA . LYS A 1 211 ? 5.560 -14.771 -15.580 1.00 86.19 211 LYS A CA 1
ATOM 1734 C C . LYS A 1 211 ? 6.708 -13.763 -15.543 1.00 86.19 211 LYS A C 1
ATOM 1736 O O . LYS A 1 211 ? 7.750 -14.037 -14.958 1.00 86.19 211 LYS A O 1
ATOM 1741 N N . GLU A 1 212 ? 6.489 -12.595 -16.135 1.00 84.62 212 GLU A N 1
ATOM 1742 C CA . GLU A 1 212 ? 7.475 -11.526 -16.253 1.00 84.62 212 GLU A CA 1
ATOM 1743 C C . GLU A 1 212 ? 6.926 -10.272 -15.564 1.00 84.62 212 GLU A C 1
ATOM 1745 O O . GLU A 1 212 ? 6.231 -9.466 -16.188 1.00 84.62 212 GLU A O 1
ATOM 1750 N N . PRO A 1 213 ? 7.138 -10.126 -14.244 1.00 88.44 213 PRO A N 1
ATOM 1751 C CA . PRO A 1 213 ? 6.686 -8.946 -13.522 1.00 88.44 213 PRO A CA 1
ATOM 1752 C C . PRO A 1 213 ? 7.491 -7.717 -13.929 1.00 88.44 213 PRO A C 1
ATOM 1754 O O . PRO A 1 213 ? 8.711 -7.784 -14.104 1.00 88.44 213 PRO A O 1
ATOM 1757 N N . PHE A 1 214 ? 6.842 -6.558 -13.968 1.00 85.00 214 PHE A N 1
ATOM 1758 C CA . PHE A 1 214 ? 7.554 -5.308 -14.172 1.00 85.00 214 PHE A CA 1
ATOM 1759 C C . PHE A 1 214 ? 8.439 -4.946 -12.983 1.00 85.00 214 PHE A C 1
ATOM 1761 O O . PHE A 1 214 ? 8.016 -4.912 -11.819 1.00 85.00 214 PHE A O 1
ATOM 1768 N N . TRP A 1 215 ? 9.691 -4.621 -13.290 1.00 88.81 215 TRP A N 1
ATOM 1769 C CA . TRP A 1 215 ? 10.636 -4.089 -12.327 1.00 88.81 215 TRP A CA 1
ATOM 1770 C C . TRP A 1 215 ? 11.799 -3.386 -13.026 1.00 88.81 215 TRP A C 1
ATOM 1772 O O . TRP A 1 215 ? 12.152 -3.674 -14.168 1.00 88.81 215 TRP A O 1
ATOM 1782 N N . TYR A 1 216 ? 12.446 -2.489 -12.295 1.00 85.75 216 TYR A N 1
ATOM 1783 C CA . TYR A 1 216 ? 13.690 -1.857 -12.709 1.00 85.75 216 TYR A CA 1
ATOM 1784 C C . TYR A 1 216 ? 14.520 -1.530 -11.469 1.00 85.75 216 TYR A C 1
ATOM 1786 O O . TYR A 1 216 ? 13.975 -1.309 -10.381 1.00 85.75 216 TYR A O 1
ATOM 1794 N N . TYR A 1 217 ? 15.846 -1.518 -11.604 1.00 83.31 217 TYR A N 1
ATOM 1795 C CA . TYR A 1 217 ? 16.722 -1.257 -10.471 1.00 83.31 217 TYR A CA 1
ATOM 1796 C C . TYR A 1 217 ? 16.911 0.252 -10.281 1.00 83.31 217 TYR A C 1
ATOM 1798 O O . TYR A 1 217 ? 17.428 0.951 -11.150 1.00 83.31 217 TYR A O 1
ATOM 1806 N N . ASN A 1 218 ? 16.516 0.775 -9.119 1.00 78.44 218 ASN A N 1
ATOM 1807 C CA . ASN A 1 218 ? 16.597 2.204 -8.816 1.00 78.44 218 ASN A CA 1
ATOM 1808 C C . ASN A 1 218 ? 17.138 2.478 -7.403 1.00 78.44 218 ASN A C 1
ATOM 1810 O O . ASN A 1 218 ? 17.471 1.572 -6.638 1.00 78.44 218 ASN A O 1
ATOM 1814 N N . THR A 1 219 ? 17.262 3.756 -7.040 1.00 77.94 219 THR A N 1
ATOM 1815 C CA . THR A 1 219 ? 17.813 4.169 -5.738 1.00 77.94 219 THR A CA 1
ATOM 1816 C C . THR A 1 219 ? 16.960 3.725 -4.552 1.00 77.94 219 THR A C 1
ATOM 1818 O O . THR A 1 219 ? 17.515 3.484 -3.479 1.00 77.94 219 THR A O 1
ATOM 1821 N N . ARG A 1 220 ? 15.643 3.556 -4.732 1.00 80.94 220 ARG A N 1
ATOM 1822 C CA . ARG A 1 220 ? 14.742 3.052 -3.688 1.00 80.94 220 ARG A CA 1
ATOM 1823 C C . ARG A 1 220 ? 15.049 1.595 -3.363 1.00 80.94 220 ARG A C 1
ATOM 1825 O O . ARG A 1 220 ? 14.955 1.223 -2.203 1.00 80.94 220 ARG A O 1
ATOM 1832 N N . CYS A 1 221 ? 15.526 0.796 -4.324 1.00 82.75 221 CYS A N 1
ATOM 1833 C CA . CYS A 1 221 ? 15.889 -0.609 -4.103 1.00 82.75 221 CYS A CA 1
ATOM 1834 C C . CYS A 1 221 ? 16.935 -0.809 -2.994 1.00 82.75 221 CYS A C 1
ATOM 1836 O O . CYS A 1 221 ? 16.997 -1.895 -2.436 1.00 82.75 221 CYS A O 1
ATOM 1838 N N . ARG A 1 222 ? 17.726 0.213 -2.628 1.00 79.69 222 ARG A N 1
ATOM 1839 C CA . ARG A 1 222 ? 18.759 0.126 -1.575 1.00 79.69 222 ARG A CA 1
ATOM 1840 C C . ARG A 1 222 ? 18.236 -0.374 -0.227 1.00 79.69 222 ARG A C 1
ATOM 1842 O O . ARG A 1 222 ? 19.001 -0.970 0.519 1.00 79.69 222 ARG A O 1
ATOM 1849 N N . THR A 1 223 ? 16.965 -0.121 0.080 1.00 80.00 223 THR A N 1
ATOM 1850 C CA . THR A 1 223 ? 16.323 -0.538 1.336 1.00 80.00 223 THR A CA 1
ATOM 1851 C C . THR A 1 223 ? 15.339 -1.695 1.137 1.00 80.00 223 THR A C 1
ATOM 1853 O O . THR A 1 223 ? 14.474 -1.905 1.979 1.00 80.00 223 THR A O 1
ATOM 1856 N N . CYS A 1 224 ? 15.394 -2.385 -0.005 1.00 86.25 224 CYS A N 1
ATOM 1857 C CA . CYS A 1 224 ? 14.544 -3.534 -0.304 1.00 86.25 224 CYS A CA 1
ATOM 1858 C C . CYS A 1 224 ? 15.203 -4.831 0.181 1.00 86.25 224 CYS A C 1
ATOM 1860 O O . CYS A 1 224 ? 16.381 -5.063 -0.090 1.00 86.25 224 CYS A O 1
ATOM 1862 N N . ASP A 1 225 ? 14.417 -5.719 0.793 1.00 84.69 225 ASP A N 1
ATOM 1863 C CA . ASP A 1 225 ? 14.876 -7.027 1.288 1.00 84.69 225 ASP A CA 1
ATOM 1864 C C . ASP A 1 225 ? 15.485 -7.917 0.185 1.00 84.69 225 ASP A C 1
ATOM 1866 O O . ASP A 1 225 ? 16.287 -8.803 0.464 1.00 84.69 225 ASP A O 1
ATOM 1870 N N . PHE A 1 226 ? 15.120 -7.680 -1.079 1.00 87.75 226 PHE A N 1
ATOM 1871 C CA . PHE A 1 226 ? 15.555 -8.470 -2.238 1.00 87.75 226 PHE A CA 1
ATOM 1872 C C . PHE A 1 226 ? 16.601 -7.752 -3.102 1.00 87.75 226 PHE A C 1
ATOM 1874 O O . PHE A 1 226 ? 16.825 -8.136 -4.252 1.00 87.75 226 PHE A O 1
ATOM 1881 N N . VAL A 1 227 ? 17.234 -6.693 -2.581 1.00 85.38 227 VAL A N 1
ATOM 1882 C CA . VAL A 1 227 ? 18.170 -5.849 -3.342 1.00 85.38 227 VAL A CA 1
ATOM 1883 C C . VAL A 1 227 ? 19.342 -6.627 -3.938 1.00 85.38 227 VAL A C 1
ATOM 1885 O O . VAL A 1 227 ? 19.769 -6.311 -5.044 1.00 85.38 227 VAL A O 1
ATOM 1888 N N . HIS A 1 228 ? 19.852 -7.639 -3.232 1.00 82.75 228 HIS A N 1
ATOM 1889 C CA . HIS A 1 228 ? 20.997 -8.434 -3.682 1.00 82.75 228 HIS A CA 1
ATOM 1890 C C . HIS A 1 228 ? 20.638 -9.323 -4.876 1.00 82.75 228 HIS A C 1
ATOM 1892 O O . HIS A 1 228 ? 21.298 -9.247 -5.905 1.00 82.75 228 HIS A O 1
ATOM 1898 N N . THR A 1 229 ? 19.529 -10.057 -4.801 1.00 86.56 229 THR A N 1
ATOM 1899 C CA . THR A 1 229 ? 19.046 -10.870 -5.927 1.00 86.56 229 THR A CA 1
ATOM 1900 C C . THR A 1 229 ? 18.675 -9.998 -7.124 1.00 86.56 229 THR A C 1
ATOM 1902 O O . THR A 1 229 ? 19.096 -10.256 -8.242 1.00 86.56 229 THR A O 1
ATOM 1905 N N . CYS A 1 230 ? 17.958 -8.890 -6.900 1.00 87.06 230 CYS A N 1
ATOM 1906 C CA . CYS A 1 230 ? 17.589 -7.982 -7.992 1.00 87.06 230 CYS A CA 1
ATOM 1907 C C . CYS A 1 230 ? 18.807 -7.286 -8.618 1.00 87.06 230 CYS A C 1
ATOM 1909 O O . CYS A 1 230 ? 18.732 -6.815 -9.748 1.00 87.06 230 CYS A O 1
ATOM 1911 N N . ARG A 1 231 ? 19.913 -7.176 -7.877 1.00 82.62 231 ARG A N 1
ATOM 1912 C CA . ARG A 1 231 ? 21.180 -6.657 -8.389 1.00 82.62 231 ARG A CA 1
ATOM 1913 C C . ARG A 1 231 ? 21.804 -7.619 -9.387 1.00 82.62 231 ARG A C 1
ATOM 1915 O O . ARG A 1 231 ? 22.236 -7.163 -10.437 1.00 82.62 231 ARG A O 1
ATOM 1922 N N . GLU A 1 232 ? 21.841 -8.903 -9.057 1.00 85.00 232 GLU A N 1
ATOM 1923 C CA . GLU A 1 232 ? 22.352 -9.956 -9.939 1.00 85.00 232 GLU A CA 1
ATOM 1924 C C . GLU A 1 232 ? 21.474 -10.083 -11.184 1.00 85.00 232 GLU A C 1
ATOM 1926 O O . GLU A 1 232 ? 21.984 -9.975 -12.295 1.00 85.00 232 GLU A O 1
ATOM 1931 N N . ASP A 1 233 ? 20.152 -10.141 -10.997 1.00 85.94 233 ASP A N 1
ATOM 1932 C CA . ASP A 1 233 ? 19.172 -10.215 -12.088 1.00 85.94 233 ASP A CA 1
ATOM 1933 C C . ASP A 1 233 ? 19.237 -9.013 -13.050 1.00 85.94 233 ASP A C 1
ATOM 1935 O O . ASP A 1 233 ? 18.764 -9.095 -14.179 1.00 85.94 233 ASP A O 1
ATOM 1939 N N . ALA A 1 234 ? 19.755 -7.863 -12.601 1.00 85.19 234 ALA A N 1
ATOM 1940 C CA . ALA A 1 234 ? 19.848 -6.668 -13.434 1.00 85.19 234 ALA A CA 1
ATOM 1941 C C . ALA A 1 234 ? 21.080 -6.687 -14.350 1.00 85.19 234 ALA A C 1
ATOM 1943 O O . ALA A 1 234 ? 21.108 -5.929 -15.321 1.00 85.19 234 ALA A O 1
ATOM 1944 N N . ILE A 1 235 ? 22.105 -7.491 -14.048 1.00 82.00 235 ILE A N 1
ATOM 1945 C CA . ILE A 1 235 ? 23.351 -7.522 -14.820 1.00 82.00 235 ILE A CA 1
ATOM 1946 C C . ILE A 1 235 ? 23.042 -7.938 -16.257 1.00 82.00 235 ILE A C 1
ATOM 1948 O O . ILE A 1 235 ? 22.440 -8.976 -16.493 1.00 82.00 235 ILE A O 1
ATOM 1952 N N . GLY A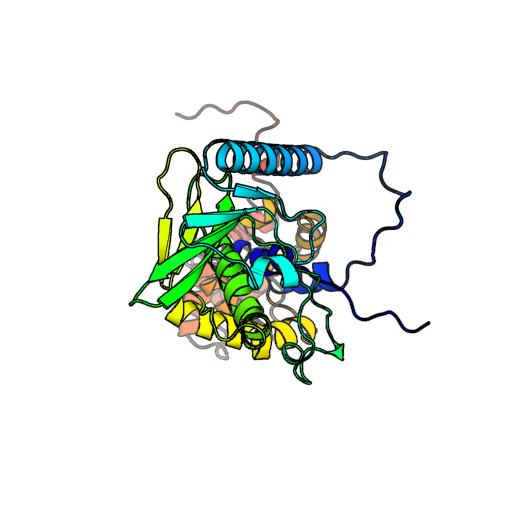 1 236 ? 23.467 -7.116 -17.220 1.00 78.25 236 GLY A N 1
ATOM 1953 C CA . GLY A 1 236 ? 23.232 -7.403 -18.636 1.00 78.25 236 GLY A CA 1
ATOM 1954 C C . GLY A 1 236 ? 21.774 -7.247 -19.071 1.00 78.25 236 GLY A C 1
ATOM 1955 O O . GLY A 1 236 ? 21.407 -7.801 -20.093 1.00 78.25 236 GLY A O 1
ATOM 1956 N N . SER A 1 237 ? 20.953 -6.501 -18.324 1.00 84.75 237 SER A N 1
ATOM 1957 C CA . SER A 1 237 ? 19.571 -6.179 -18.708 1.00 84.75 237 SER A CA 1
ATOM 1958 C C . SER A 1 237 ? 19.339 -4.669 -18.809 1.00 84.75 237 SER A C 1
ATOM 1960 O O . SER A 1 237 ? 20.088 -3.859 -18.248 1.00 84.75 237 SER A O 1
ATOM 1962 N N . ILE A 1 238 ? 18.237 -4.265 -19.445 1.00 85.06 238 ILE A N 1
ATOM 1963 C CA . ILE A 1 238 ? 17.755 -2.872 -19.427 1.00 85.06 238 ILE A CA 1
ATOM 1964 C C . ILE A 1 238 ? 17.476 -2.345 -18.007 1.00 85.06 238 ILE A C 1
ATOM 1966 O O . ILE A 1 238 ? 17.582 -1.141 -17.762 1.00 85.06 238 ILE A O 1
ATOM 1970 N N . SER A 1 239 ? 17.199 -3.225 -17.036 1.00 83.44 239 SER A N 1
ATOM 1971 C CA . SER A 1 239 ? 16.975 -2.851 -15.634 1.00 83.44 239 SER A CA 1
ATOM 1972 C C . SER A 1 239 ? 18.243 -2.311 -14.958 1.00 83.44 239 SER A C 1
ATOM 1974 O O . SER A 1 239 ? 18.149 -1.769 -13.857 1.00 83.44 239 SER A O 1
ATOM 1976 N N . MET A 1 240 ? 19.411 -2.421 -15.607 1.00 79.44 240 MET A N 1
ATOM 1977 C CA . MET A 1 240 ? 20.692 -1.866 -15.159 1.00 79.44 240 MET A CA 1
ATOM 1978 C C . MET A 1 240 ? 20.865 -0.371 -15.457 1.00 79.44 240 MET A C 1
ATOM 1980 O O . MET A 1 240 ? 21.798 0.247 -14.932 1.00 79.44 240 MET A O 1
ATOM 1984 N N . ILE A 1 241 ? 20.018 0.209 -16.316 1.00 82.00 241 ILE A N 1
ATOM 1985 C CA . ILE A 1 241 ? 20.149 1.608 -16.736 1.00 82.00 241 ILE A CA 1
ATOM 1986 C C . ILE A 1 241 ? 19.983 2.521 -15.504 1.00 82.00 241 ILE A C 1
ATOM 1988 O O . ILE A 1 241 ? 18.940 2.498 -14.843 1.00 82.00 241 ILE A O 1
ATOM 1992 N N . PRO A 1 242 ? 21.001 3.332 -15.155 1.00 74.94 242 PRO A N 1
ATOM 1993 C CA . PRO A 1 242 ? 20.937 4.189 -13.980 1.00 74.94 242 PRO A CA 1
ATOM 1994 C C . PRO A 1 242 ? 19.854 5.263 -14.107 1.00 74.94 242 PRO A C 1
ATOM 1996 O O . PRO A 1 242 ? 19.657 5.841 -15.173 1.00 74.94 242 PRO A O 1
ATOM 1999 N N . HIS A 1 243 ? 19.230 5.608 -12.977 1.00 74.50 243 HIS A N 1
ATOM 2000 C CA . HIS A 1 243 ? 18.303 6.742 -12.861 1.00 74.50 243 HIS A CA 1
ATOM 2001 C C . HIS A 1 243 ? 17.094 6.691 -13.810 1.00 74.50 243 HIS A C 1
ATOM 2003 O O . HIS A 1 243 ? 16.566 7.740 -14.178 1.00 74.50 243 HIS A O 1
ATOM 2009 N N . LEU A 1 244 ? 16.627 5.493 -14.180 1.00 80.88 244 LEU A N 1
ATOM 2010 C CA . LEU A 1 244 ? 15.350 5.352 -14.875 1.00 80.88 244 LEU A CA 1
ATOM 2011 C C . LEU A 1 244 ? 14.212 5.909 -14.012 1.00 80.88 244 LEU A C 1
ATOM 2013 O O . LEU A 1 244 ? 14.047 5.522 -12.849 1.00 80.88 244 LEU A O 1
ATOM 2017 N N . SER A 1 245 ? 13.428 6.818 -14.589 1.00 82.44 245 SER A N 1
ATOM 2018 C CA . SER A 1 245 ? 12.136 7.194 -14.023 1.00 82.44 245 SER A CA 1
ATOM 2019 C C . SER A 1 245 ? 11.125 6.059 -14.251 1.00 82.44 245 SER A C 1
ATOM 2021 O O . SER A 1 245 ? 11.335 5.239 -15.152 1.00 82.44 245 SER A O 1
ATOM 2023 N N . PRO A 1 246 ? 10.040 5.977 -13.458 1.00 81.69 246 PRO A N 1
ATOM 2024 C CA . PRO A 1 246 ? 8.972 5.004 -13.688 1.00 81.69 246 PRO A CA 1
ATOM 2025 C C . PRO A 1 246 ? 8.437 5.022 -15.126 1.00 81.69 246 PRO A C 1
ATOM 2027 O O . PRO A 1 246 ? 8.251 3.968 -15.725 1.00 81.69 246 PRO A O 1
ATOM 2030 N N . GLU A 1 247 ? 8.248 6.213 -15.696 1.00 84.56 247 GLU A N 1
ATOM 2031 C CA . GLU A 1 247 ? 7.694 6.414 -17.039 1.00 84.56 247 GLU A CA 1
ATOM 2032 C C . GLU A 1 247 ? 8.662 5.915 -18.117 1.00 84.56 247 GLU A C 1
ATOM 2034 O O . GLU A 1 247 ? 8.263 5.223 -19.054 1.00 84.56 247 GLU A O 1
ATOM 2039 N N . ASN A 1 248 ? 9.955 6.207 -17.951 1.00 87.50 248 ASN A N 1
ATOM 2040 C CA . ASN A 1 248 ? 11.001 5.735 -18.854 1.00 87.50 248 ASN A CA 1
ATOM 2041 C C . ASN A 1 248 ? 11.180 4.216 -18.770 1.00 87.50 248 ASN A C 1
ATOM 2043 O O . ASN A 1 248 ? 11.373 3.565 -19.794 1.00 87.50 248 ASN A O 1
ATOM 2047 N N . ALA A 1 249 ? 11.098 3.643 -17.567 1.00 85.94 249 ALA A N 1
ATOM 2048 C CA . ALA A 1 249 ? 11.167 2.199 -17.378 1.00 85.94 249 ALA A CA 1
ATOM 2049 C C . ALA A 1 249 ? 9.971 1.482 -18.030 1.00 85.94 249 ALA A C 1
ATOM 2051 O O . ALA A 1 249 ? 10.168 0.468 -18.694 1.00 85.94 249 ALA A O 1
ATOM 2052 N N . GLU A 1 250 ? 8.755 2.021 -17.902 1.00 84.94 250 GLU A N 1
ATOM 2053 C CA . GLU A 1 250 ? 7.555 1.459 -18.542 1.00 84.94 250 GLU A CA 1
ATOM 2054 C C . GLU A 1 250 ? 7.602 1.589 -20.070 1.00 84.94 250 GLU A C 1
ATOM 2056 O O . GLU A 1 250 ? 7.251 0.651 -20.790 1.00 84.94 250 GLU A O 1
ATOM 2061 N N . SER A 1 251 ? 8.088 2.730 -20.570 1.00 86.44 251 SER A N 1
ATOM 2062 C CA . SER A 1 251 ? 8.275 2.962 -22.007 1.00 86.44 251 SER A CA 1
ATOM 2063 C C . SER A 1 251 ? 9.273 1.965 -22.596 1.00 86.44 251 SER A C 1
ATOM 2065 O O . SER A 1 251 ? 8.980 1.323 -23.603 1.00 86.44 251 SER A O 1
ATOM 2067 N N . LEU A 1 252 ? 10.420 1.769 -21.930 1.00 86.00 252 LEU A N 1
ATOM 2068 C CA . LEU A 1 252 ? 11.395 0.754 -22.331 1.00 86.00 252 LEU A CA 1
ATOM 2069 C C . LEU A 1 252 ? 10.823 -0.656 -22.246 1.00 86.00 252 LEU A C 1
ATOM 2071 O O . LEU A 1 252 ? 11.048 -1.439 -23.159 1.00 86.00 252 LEU A O 1
ATOM 2075 N N . ARG A 1 253 ? 10.076 -0.991 -21.188 1.00 84.00 253 ARG A N 1
ATOM 2076 C CA . ARG A 1 253 ? 9.450 -2.313 -21.067 1.00 84.00 253 ARG A CA 1
ATOM 2077 C C . ARG A 1 253 ? 8.522 -2.580 -22.241 1.00 84.00 253 ARG A C 1
ATOM 2079 O O . ARG A 1 253 ? 8.650 -3.611 -22.874 1.00 84.00 253 ARG A O 1
ATOM 2086 N N . THR A 1 254 ? 7.618 -1.652 -22.543 1.00 84.25 254 THR A N 1
ATOM 2087 C CA . THR A 1 254 ? 6.657 -1.807 -23.646 1.00 84.25 254 THR A CA 1
ATOM 2088 C C . THR A 1 254 ? 7.373 -1.983 -24.983 1.00 84.25 254 THR A C 1
ATOM 2090 O O . THR A 1 254 ? 6.971 -2.819 -25.785 1.00 84.25 254 THR A O 1
ATOM 2093 N N . PHE A 1 255 ? 8.460 -1.236 -25.188 1.00 84.25 255 PHE A N 1
ATOM 2094 C CA . PHE A 1 255 ? 9.301 -1.346 -26.375 1.00 84.25 255 PHE A CA 1
ATOM 2095 C C . PHE A 1 255 ? 10.054 -2.683 -26.467 1.00 84.25 255 PHE A C 1
ATOM 2097 O O . PHE A 1 255 ? 10.171 -3.250 -27.546 1.00 84.25 255 PHE A O 1
ATOM 2104 N N . VAL A 1 256 ? 10.576 -3.193 -25.350 1.00 84.06 256 VAL A N 1
ATOM 2105 C CA . VAL A 1 256 ? 11.336 -4.451 -25.315 1.00 84.06 256 VAL A CA 1
ATOM 2106 C C . VAL A 1 256 ? 10.417 -5.670 -25.334 1.00 84.06 256 VAL A C 1
ATOM 2108 O O . VAL A 1 256 ? 10.728 -6.658 -25.976 1.00 84.06 256 VAL A O 1
ATOM 2111 N N . SER A 1 257 ? 9.238 -5.612 -24.715 1.00 78.00 257 SER A N 1
ATOM 2112 C CA . SER A 1 257 ? 8.274 -6.719 -24.748 1.00 78.00 257 SER A CA 1
ATOM 2113 C C . SER A 1 257 ? 7.758 -7.033 -26.158 1.00 78.00 257 SER A C 1
ATOM 2115 O O . SER A 1 257 ? 7.251 -8.128 -26.378 1.00 78.00 257 SER A O 1
ATOM 2117 N N . SER A 1 258 ? 7.874 -6.107 -27.115 1.00 77.00 258 SER A N 1
ATOM 2118 C CA . SER A 1 258 ? 7.574 -6.362 -28.529 1.00 77.00 258 SER A CA 1
ATOM 2119 C C . SER A 1 258 ? 8.788 -6.836 -29.340 1.00 77.00 258 SER A C 1
ATOM 2121 O O . SER A 1 258 ? 8.653 -7.048 -30.545 1.00 77.00 258 SER A O 1
ATOM 2123 N N . ARG A 1 259 ? 9.964 -6.996 -28.713 1.00 77.31 259 ARG A N 1
ATOM 2124 C CA . ARG A 1 259 ? 11.253 -7.220 -29.380 1.00 77.31 259 ARG A CA 1
ATOM 2125 C C . ARG A 1 259 ? 12.164 -8.183 -28.614 1.00 77.31 259 ARG A C 1
ATOM 2127 O O . ARG A 1 259 ? 12.729 -7.849 -27.580 1.00 77.31 259 ARG A O 1
ATOM 2134 N N . ASN A 1 260 ? 12.400 -9.360 -29.188 1.00 76.50 260 ASN A N 1
ATOM 2135 C CA . ASN A 1 260 ? 13.303 -10.359 -28.599 1.00 76.50 260 ASN A CA 1
ATOM 2136 C C . ASN A 1 260 ? 14.796 -10.042 -28.815 1.00 76.50 260 ASN A C 1
ATOM 2138 O O . ASN A 1 260 ? 15.649 -10.670 -28.196 1.00 76.50 260 ASN A O 1
ATOM 2142 N N . ASP A 1 261 ? 15.123 -9.094 -29.696 1.00 80.06 261 ASP A N 1
ATOM 2143 C CA . ASP A 1 261 ? 16.493 -8.700 -30.045 1.00 80.06 261 ASP A CA 1
ATOM 2144 C C . ASP A 1 261 ? 17.098 -7.649 -29.098 1.00 80.06 261 ASP A C 1
ATOM 2146 O O . ASP A 1 261 ? 18.266 -7.290 -29.244 1.00 80.06 261 ASP A O 1
ATOM 2150 N N . VAL A 1 262 ? 16.325 -7.152 -28.124 1.00 81.44 262 VAL A N 1
ATOM 2151 C CA . VAL A 1 262 ? 16.759 -6.098 -27.200 1.00 81.44 262 VAL A CA 1
ATOM 2152 C C . VAL A 1 262 ? 16.854 -6.642 -25.785 1.00 81.44 262 VAL A C 1
ATOM 2154 O O . VAL A 1 262 ? 15.859 -6.737 -25.071 1.00 81.44 262 VAL A O 1
ATOM 2157 N N . VAL A 1 263 ? 18.072 -6.945 -25.346 1.00 81.88 263 VAL A N 1
ATOM 2158 C CA . VAL A 1 263 ? 18.306 -7.476 -23.995 1.00 81.88 263 VAL A CA 1
ATOM 2159 C C . VAL A 1 263 ? 18.885 -6.396 -23.087 1.00 81.88 263 VAL A C 1
ATOM 2161 O O . VAL A 1 263 ? 18.516 -6.284 -21.912 1.00 81.88 263 VAL A O 1
ATOM 2164 N N . ASP A 1 264 ? 19.758 -5.545 -23.632 1.00 83.88 264 ASP A N 1
ATOM 2165 C CA . ASP A 1 264 ? 20.474 -4.554 -22.843 1.00 83.88 264 ASP A CA 1
ATOM 2166 C C . ASP A 1 264 ? 20.691 -3.198 -23.545 1.00 83.88 264 ASP A C 1
ATOM 2168 O O . ASP A 1 264 ? 20.180 -2.904 -24.625 1.00 83.88 264 ASP A O 1
ATOM 2172 N N . ILE A 1 265 ? 21.420 -2.305 -22.871 1.00 85.31 265 ILE A N 1
ATOM 2173 C CA . ILE A 1 265 ? 21.682 -0.939 -23.341 1.00 85.31 265 ILE A CA 1
ATOM 2174 C C . ILE A 1 265 ? 22.495 -0.863 -24.651 1.00 85.31 265 ILE A C 1
ATOM 2176 O O . ILE A 1 265 ? 22.386 0.124 -25.383 1.00 85.31 265 ILE A O 1
ATOM 2180 N N . GLU A 1 266 ? 23.324 -1.856 -24.965 1.00 87.19 266 GLU A N 1
ATOM 2181 C CA . GLU A 1 266 ? 24.092 -1.904 -26.213 1.00 87.19 266 GLU A CA 1
ATOM 2182 C C . GLU A 1 266 ? 23.171 -2.166 -27.404 1.00 87.19 266 GLU A C 1
ATOM 2184 O O . GLU A 1 266 ? 23.329 -1.510 -28.433 1.00 87.19 266 GLU A O 1
ATOM 2189 N N . ASP A 1 267 ? 22.153 -3.011 -27.244 1.00 87.88 267 ASP A N 1
ATOM 2190 C CA . ASP A 1 267 ? 21.145 -3.250 -28.283 1.00 87.88 267 ASP A CA 1
ATOM 2191 C C . ASP A 1 267 ? 20.281 -2.005 -28.514 1.00 87.88 267 ASP A C 1
ATOM 2193 O O . ASP A 1 267 ? 20.122 -1.557 -29.651 1.00 87.88 267 ASP A O 1
ATOM 2197 N N . LEU A 1 268 ? 19.861 -1.334 -27.432 1.00 88.31 268 LEU A N 1
ATOM 2198 C CA . LEU A 1 268 ? 19.202 -0.023 -27.521 1.00 88.31 268 LEU A CA 1
ATOM 2199 C C . LEU A 1 268 ? 20.064 1.013 -28.259 1.00 88.31 268 LEU A C 1
ATOM 2201 O O . LEU A 1 268 ? 19.551 1.871 -28.977 1.00 88.31 268 LEU A O 1
ATOM 2205 N N . THR A 1 269 ? 21.386 0.938 -28.107 1.00 88.06 269 THR A N 1
ATOM 2206 C CA . THR A 1 269 ? 22.311 1.835 -28.808 1.00 88.06 269 THR A CA 1
ATOM 2207 C C . THR A 1 269 ? 22.372 1.520 -30.297 1.00 88.06 269 THR A C 1
ATOM 2209 O O . THR A 1 269 ? 22.337 2.451 -31.099 1.00 88.06 269 THR A O 1
ATOM 2212 N N . LYS A 1 270 ? 22.421 0.238 -30.684 1.00 88.06 270 LYS A N 1
ATOM 2213 C CA . LYS A 1 270 ? 22.398 -0.170 -32.099 1.00 88.06 270 LYS A CA 1
ATOM 2214 C C . LYS A 1 270 ? 21.151 0.366 -32.802 1.00 88.06 270 LYS A C 1
ATOM 2216 O O . LYS A 1 270 ? 21.278 0.917 -33.888 1.00 88.06 270 LYS A O 1
ATOM 2221 N N . ILE A 1 271 ? 19.987 0.321 -32.150 1.00 87.19 271 ILE A N 1
ATOM 2222 C CA . ILE A 1 271 ? 18.723 0.857 -32.690 1.00 87.19 271 ILE A CA 1
ATOM 2223 C C . ILE A 1 271 ? 18.805 2.368 -32.954 1.00 87.19 271 ILE A C 1
ATOM 2225 O O . ILE A 1 271 ? 18.358 2.859 -33.992 1.00 87.19 271 ILE A O 1
ATOM 2229 N N . VAL A 1 272 ? 19.401 3.126 -32.028 1.00 86.69 272 VAL A N 1
ATOM 2230 C CA . VAL A 1 272 ? 19.562 4.584 -32.169 1.00 86.69 272 VAL A CA 1
ATOM 2231 C C . VAL A 1 272 ? 20.607 4.949 -33.234 1.00 86.69 272 VAL A C 1
ATOM 2233 O O . VAL A 1 272 ? 20.482 5.998 -33.872 1.00 86.69 272 VAL A O 1
ATOM 2236 N N . VAL A 1 273 ? 21.640 4.118 -33.409 1.00 84.81 273 VAL A N 1
ATOM 2237 C CA . VAL A 1 273 ? 22.767 4.363 -34.325 1.00 84.81 273 VAL A CA 1
ATOM 2238 C C . VAL A 1 273 ? 22.462 3.936 -35.756 1.00 84.81 273 VAL A C 1
ATOM 2240 O O . VAL A 1 273 ? 22.712 4.716 -36.668 1.00 84.81 273 VAL A O 1
ATOM 2243 N N . ASN A 1 274 ? 21.913 2.738 -35.952 1.00 78.75 274 ASN A N 1
ATOM 2244 C CA . ASN A 1 274 ? 21.708 2.138 -37.275 1.00 78.75 274 ASN A CA 1
ATOM 2245 C C . ASN A 1 274 ? 20.442 2.650 -37.978 1.00 78.75 274 ASN A C 1
ATOM 2247 O O . ASN A 1 274 ? 20.082 2.141 -39.030 1.00 78.75 274 ASN A O 1
ATOM 2251 N N . GLU A 1 275 ? 19.753 3.623 -37.371 1.00 65.62 275 GLU A N 1
ATOM 2252 C CA . GLU A 1 275 ? 18.471 4.161 -37.824 1.00 65.62 275 GLU A CA 1
ATOM 2253 C C . GLU A 1 275 ? 17.469 3.076 -38.247 1.00 65.62 275 GLU A C 1
ATOM 2255 O O . GLU A 1 275 ? 16.690 3.314 -39.157 1.00 65.62 275 GLU A O 1
ATOM 2260 N N . ASP A 1 276 ? 17.416 1.956 -37.511 1.00 73.12 276 ASP A N 1
ATOM 2261 C CA . ASP A 1 276 ? 16.545 0.791 -37.760 1.00 73.12 276 ASP A CA 1
ATOM 2262 C C . ASP A 1 276 ? 15.145 1.212 -38.245 1.00 73.12 276 ASP A C 1
ATOM 2264 O O . ASP A 1 276 ? 14.358 1.756 -37.464 1.00 73.12 276 ASP A O 1
ATOM 2268 N N . ASN A 1 277 ? 14.863 1.057 -39.543 1.00 71.12 277 ASN A N 1
ATOM 2269 C CA . ASN A 1 277 ? 13.656 1.597 -40.181 1.00 71.12 277 ASN A CA 1
ATOM 2270 C C . ASN A 1 277 ? 12.365 0.987 -39.619 1.00 71.12 277 ASN A C 1
ATOM 2272 O O . ASN A 1 277 ? 11.316 1.625 -39.705 1.00 71.12 277 ASN A O 1
ATOM 2276 N N . ASP A 1 278 ? 12.462 -0.164 -38.951 1.00 79.88 278 ASP A N 1
ATOM 2277 C CA . ASP A 1 278 ? 11.333 -0.842 -38.317 1.00 79.88 278 ASP A CA 1
ATOM 2278 C C . ASP A 1 278 ? 10.943 -0.200 -36.974 1.00 79.88 278 ASP A C 1
ATOM 2280 O O .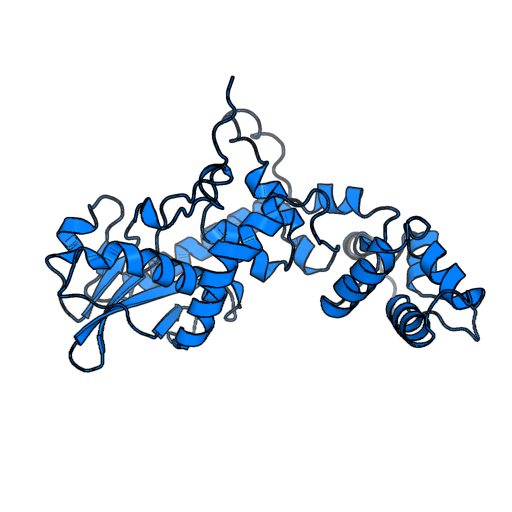 ASP A 1 278 ? 9.899 -0.511 -36.395 1.00 79.88 278 ASP A O 1
ATOM 2284 N N . VAL A 1 279 ? 11.752 0.738 -36.464 1.00 82.56 279 VAL A N 1
ATOM 2285 C CA . VAL A 1 279 ? 11.472 1.474 -35.226 1.00 82.56 279 VAL A CA 1
ATOM 2286 C C . VAL A 1 279 ? 10.990 2.889 -35.521 1.00 82.56 279 VAL A C 1
ATOM 2288 O O . VAL A 1 279 ? 11.678 3.700 -36.154 1.00 82.56 279 VAL A O 1
ATOM 2291 N N . LYS A 1 280 ? 9.826 3.232 -34.955 1.00 86.06 280 LYS A N 1
ATOM 2292 C CA . LYS A 1 280 ? 9.239 4.572 -35.043 1.00 86.06 280 LYS A CA 1
ATOM 2293 C C . LYS A 1 280 ? 10.232 5.637 -34.580 1.00 86.06 280 LYS A C 1
ATOM 2295 O O . LYS A 1 280 ? 10.917 5.503 -33.565 1.00 86.06 280 LYS A O 1
ATOM 2300 N N . LYS A 1 281 ? 10.254 6.766 -35.292 1.00 85.50 281 LYS A N 1
ATOM 2301 C CA . LYS A 1 281 ? 11.127 7.907 -34.971 1.00 85.50 281 LYS A CA 1
ATOM 2302 C C . LYS A 1 281 ? 10.906 8.437 -33.547 1.00 85.50 281 LYS A C 1
ATOM 2304 O O . LYS A 1 281 ? 11.875 8.827 -32.900 1.00 85.50 281 LYS A O 1
ATOM 2309 N N . SER A 1 282 ? 9.664 8.419 -33.053 1.00 86.44 282 SER A N 1
ATOM 2310 C CA . SER A 1 282 ? 9.318 8.779 -31.669 1.00 86.44 282 SER A CA 1
ATOM 2311 C C . SER A 1 282 ? 10.044 7.904 -30.647 1.00 86.44 282 SER A C 1
ATOM 2313 O O . SER A 1 282 ? 10.650 8.420 -29.710 1.00 86.44 282 SER A O 1
ATOM 2315 N N . ASP A 1 283 ? 10.059 6.593 -30.872 1.00 86.50 283 ASP A N 1
ATOM 2316 C CA . ASP A 1 283 ? 10.612 5.619 -29.934 1.00 86.50 283 ASP A CA 1
ATOM 2317 C C . ASP A 1 283 ? 12.138 5.719 -29.921 1.00 86.50 283 ASP A C 1
ATOM 2319 O O . ASP A 1 283 ? 12.751 5.760 -28.856 1.00 86.50 283 ASP A O 1
ATOM 2323 N N . LYS A 1 284 ? 12.761 5.915 -31.094 1.00 87.19 284 LYS A N 1
ATOM 2324 C CA . LYS A 1 284 ? 14.201 6.217 -31.199 1.00 87.19 284 LYS A CA 1
ATOM 2325 C C . LYS A 1 284 ? 14.591 7.460 -30.396 1.00 87.19 284 LYS A C 1
ATOM 2327 O O . LYS A 1 284 ? 15.648 7.472 -29.765 1.00 87.19 284 LYS A O 1
ATOM 2332 N N . LEU A 1 285 ? 13.770 8.515 -30.422 1.00 87.75 285 LEU A N 1
ATOM 2333 C CA . LEU A 1 285 ? 14.032 9.744 -29.665 1.00 87.75 285 LEU A CA 1
ATOM 2334 C C . LEU A 1 285 ? 13.940 9.504 -28.156 1.00 87.75 285 LEU A C 1
ATOM 2336 O O . LEU A 1 285 ? 14.840 9.929 -27.428 1.00 87.75 285 LEU A O 1
ATOM 2340 N N . ILE A 1 286 ? 12.909 8.786 -27.706 1.00 89.00 286 ILE A N 1
ATOM 2341 C CA . ILE A 1 286 ? 12.731 8.410 -26.299 1.00 89.00 286 ILE A CA 1
ATOM 2342 C C . ILE A 1 286 ? 13.911 7.552 -25.832 1.00 89.00 286 ILE A C 1
ATOM 2344 O O . ILE A 1 286 ? 14.572 7.898 -24.855 1.00 89.00 286 ILE A O 1
ATOM 2348 N N . ILE A 1 287 ? 14.253 6.488 -26.567 1.00 89.56 287 ILE A N 1
ATOM 2349 C CA . ILE A 1 287 ? 15.380 5.606 -26.235 1.00 89.56 287 ILE A CA 1
ATOM 2350 C C . ILE A 1 287 ? 16.669 6.418 -26.147 1.00 89.56 287 ILE A C 1
ATOM 2352 O O . ILE A 1 287 ? 17.363 6.336 -25.135 1.00 89.56 287 ILE A O 1
ATOM 2356 N N . LYS A 1 288 ? 16.965 7.261 -27.147 1.00 89.56 288 LYS A N 1
ATOM 2357 C CA . LYS A 1 288 ? 18.155 8.126 -27.164 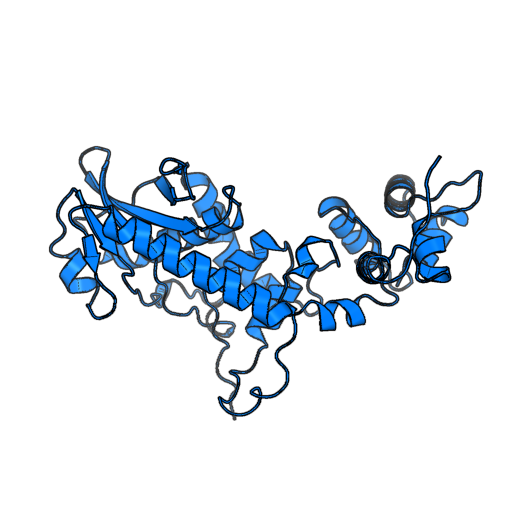1.00 89.56 288 LYS A CA 1
ATOM 2358 C C . LYS A 1 288 ? 18.251 9.003 -25.912 1.00 89.56 288 LYS A C 1
ATOM 2360 O O . LYS A 1 288 ? 19.343 9.130 -25.353 1.00 89.56 288 LYS A O 1
ATOM 2365 N N . GLN A 1 289 ? 17.139 9.601 -25.476 1.00 88.75 289 GLN A N 1
ATOM 2366 C CA . GLN A 1 289 ? 17.082 10.397 -24.247 1.00 88.75 289 GLN A CA 1
ATOM 2367 C C . GLN A 1 289 ? 17.332 9.531 -23.008 1.00 88.75 289 GLN A C 1
ATOM 2369 O O . GLN A 1 289 ? 18.161 9.891 -22.169 1.00 88.75 289 GLN A O 1
ATOM 2374 N N . ILE A 1 290 ? 16.687 8.365 -22.925 1.00 88.62 290 ILE A N 1
ATOM 2375 C CA . ILE A 1 290 ? 16.818 7.437 -21.799 1.00 88.62 290 ILE A CA 1
ATOM 2376 C C . ILE A 1 290 ? 18.255 6.940 -21.648 1.00 88.62 290 ILE A C 1
ATOM 2378 O O . ILE A 1 290 ? 18.797 6.975 -20.546 1.00 88.62 290 ILE A O 1
ATOM 2382 N N . ILE A 1 291 ? 18.908 6.531 -22.739 1.00 89.31 291 ILE A N 1
ATOM 2383 C CA . ILE A 1 291 ? 20.295 6.051 -22.696 1.00 89.31 291 ILE A CA 1
ATOM 2384 C C . ILE A 1 291 ? 21.321 7.195 -22.704 1.00 89.31 291 ILE A C 1
ATOM 2386 O O . ILE A 1 291 ? 22.523 6.931 -22.647 1.00 89.31 291 ILE A O 1
ATOM 2390 N N . LYS A 1 292 ? 20.874 8.458 -22.776 1.00 88.12 292 LYS A N 1
ATOM 2391 C CA . LYS A 1 292 ? 21.709 9.665 -22.902 1.00 88.12 292 LYS A CA 1
ATOM 2392 C C . LYS A 1 292 ? 22.758 9.547 -24.015 1.00 88.12 292 LYS A C 1
ATOM 2394 O O . LYS A 1 292 ? 23.937 9.823 -23.793 1.00 88.12 292 LYS A O 1
ATOM 2399 N N . TYR A 1 293 ? 22.345 9.083 -25.193 1.00 89.81 293 TYR A N 1
ATOM 2400 C CA . TYR A 1 293 ? 23.253 8.909 -26.327 1.00 89.81 293 TYR A CA 1
ATOM 2401 C C . TYR A 1 293 ? 23.432 10.212 -27.108 1.00 89.81 293 TYR A C 1
ATOM 2403 O O . TYR A 1 293 ? 22.478 10.771 -27.658 1.00 89.81 293 TYR A O 1
ATOM 2411 N N . ASP A 1 294 ? 24.675 10.674 -27.196 1.00 87.31 294 ASP A N 1
ATOM 2412 C CA . ASP A 1 294 ? 25.064 11.799 -28.035 1.00 87.31 294 ASP A CA 1
ATOM 2413 C C . ASP A 1 294 ? 25.557 11.299 -29.401 1.00 87.31 294 ASP A C 1
ATOM 2415 O O . ASP A 1 294 ? 26.569 10.602 -29.498 1.00 87.31 294 ASP A O 1
ATOM 2419 N N . LYS A 1 295 ? 24.848 11.699 -30.468 1.00 82.94 295 LYS A N 1
ATOM 2420 C CA . LYS A 1 295 ? 25.202 11.361 -31.856 1.00 82.94 295 LYS A CA 1
ATOM 2421 C C . LYS A 1 295 ? 26.532 12.001 -32.282 1.00 82.94 295 LYS A C 1
ATOM 2423 O O . LYS A 1 295 ? 27.251 11.378 -33.055 1.00 82.94 295 LYS A O 1
ATOM 2428 N N . LYS A 1 296 ? 26.875 13.201 -31.785 1.00 82.56 296 LYS A N 1
ATOM 2429 C CA . LYS A 1 296 ? 28.104 13.916 -32.180 1.00 82.56 296 LYS A CA 1
ATOM 2430 C C . LYS A 1 296 ? 29.343 13.213 -31.638 1.00 82.56 296 LYS A C 1
ATOM 2432 O O . LYS A 1 296 ? 30.255 12.894 -32.391 1.00 82.56 296 LYS A O 1
ATOM 2437 N N . SER A 1 297 ? 29.353 12.928 -30.337 1.00 83.44 297 SER A N 1
ATOM 2438 C CA . SER A 1 297 ? 30.478 12.247 -29.689 1.00 83.44 297 SER A CA 1
ATOM 2439 C C . SER A 1 297 ? 30.414 10.716 -29.758 1.00 83.44 297 SER A C 1
ATOM 2441 O O . SER A 1 297 ? 31.352 10.058 -29.307 1.00 83.44 297 SER A O 1
ATOM 2443 N N . LYS A 1 298 ? 29.330 10.143 -30.309 1.00 84.81 298 LYS A N 1
ATOM 2444 C CA . LYS A 1 298 ? 29.033 8.697 -30.359 1.00 84.81 298 LYS A CA 1
ATOM 2445 C C . LYS A 1 298 ? 29.179 8.013 -28.994 1.00 84.81 298 LYS A C 1
ATOM 2447 O O . LYS A 1 298 ? 29.689 6.896 -28.884 1.00 84.81 298 LYS A O 1
ATOM 2452 N N . ARG A 1 299 ? 28.772 8.701 -27.924 1.00 85.56 299 ARG A N 1
ATOM 2453 C CA . ARG A 1 299 ? 28.984 8.274 -26.533 1.00 85.56 299 ARG A CA 1
ATOM 2454 C C . ARG A 1 299 ? 27.690 8.319 -25.733 1.00 85.56 299 ARG A C 1
ATOM 2456 O O . ARG A 1 299 ? 26.805 9.130 -25.976 1.00 85.56 299 ARG A O 1
ATOM 2463 N N . SER A 1 300 ? 27.631 7.458 -24.722 1.00 85.75 300 SER A N 1
ATOM 2464 C CA . SER A 1 300 ? 26.650 7.514 -23.642 1.00 85.75 300 SER A CA 1
ATOM 2465 C C . SER A 1 300 ? 27.378 7.328 -22.306 1.00 85.75 300 SER A C 1
ATOM 2467 O O . SER A 1 300 ? 28.244 6.446 -22.201 1.00 85.75 300 SER A O 1
ATOM 2469 N N . PRO A 1 301 ? 27.044 8.117 -21.267 1.00 82.19 301 PRO A N 1
ATOM 2470 C CA . PRO A 1 301 ? 27.597 7.921 -19.931 1.00 82.19 301 PRO A CA 1
ATOM 2471 C C . PRO A 1 301 ? 27.241 6.539 -19.368 1.00 82.19 301 PRO A C 1
ATOM 2473 O O . PRO A 1 301 ? 28.040 5.956 -18.642 1.00 82.19 301 PRO A O 1
ATOM 2476 N N . TYR A 1 302 ? 26.092 5.977 -19.746 1.00 83.31 302 TYR A N 1
ATOM 2477 C CA . TYR A 1 302 ? 25.637 4.670 -19.277 1.00 83.31 302 TYR A CA 1
ATOM 2478 C C . TYR A 1 302 ? 26.310 3.512 -20.020 1.00 83.31 302 TYR A C 1
ATOM 2480 O O . TYR A 1 302 ? 26.668 2.517 -19.392 1.00 83.31 302 TYR A O 1
ATOM 2488 N N . LEU A 1 303 ? 26.603 3.665 -21.316 1.00 82.38 303 LEU A N 1
ATOM 2489 C CA . LEU A 1 303 ? 27.469 2.717 -22.031 1.00 82.38 303 LEU A CA 1
ATOM 2490 C C . LEU A 1 303 ? 28.883 2.703 -21.446 1.00 82.38 303 LEU A C 1
ATOM 2492 O O . LEU A 1 303 ? 29.459 1.640 -21.213 1.00 82.38 303 LEU A O 1
ATOM 2496 N N . ARG A 1 304 ? 29.440 3.886 -21.152 1.00 81.25 304 ARG A N 1
ATOM 2497 C CA . ARG A 1 304 ? 30.734 3.995 -20.468 1.00 81.25 304 ARG A CA 1
ATOM 2498 C C . ARG A 1 304 ? 30.672 3.349 -19.084 1.00 81.25 304 ARG A C 1
ATOM 2500 O O . ARG A 1 304 ? 31.615 2.658 -18.706 1.00 81.25 304 ARG A O 1
ATOM 2507 N N . ALA A 1 305 ? 29.571 3.528 -18.357 1.00 76.56 305 ALA A N 1
ATOM 2508 C CA . ALA A 1 305 ? 29.353 2.910 -17.055 1.00 76.56 305 ALA A CA 1
ATOM 2509 C C . ALA A 1 305 ? 29.310 1.375 -17.128 1.00 76.56 305 ALA A C 1
ATOM 2511 O O . ALA A 1 305 ? 29.954 0.720 -16.314 1.00 76.56 305 ALA A O 1
ATOM 2512 N N . LYS A 1 306 ? 28.634 0.796 -18.134 1.00 78.31 306 LYS A N 1
ATOM 2513 C CA . LYS A 1 306 ? 28.638 -0.657 -18.396 1.00 78.31 306 LYS A CA 1
ATOM 2514 C C . LYS A 1 306 ? 30.056 -1.170 -18.662 1.00 78.31 306 LYS A C 1
ATOM 2516 O O . LYS A 1 306 ? 30.513 -2.069 -17.963 1.00 78.31 306 LYS A O 1
ATOM 2521 N N . LYS A 1 307 ? 30.784 -0.541 -19.595 1.00 80.06 307 LYS A N 1
ATOM 2522 C CA . LYS A 1 307 ? 32.155 -0.942 -19.973 1.00 80.06 307 LYS A CA 1
ATOM 2523 C C . LYS A 1 307 ? 33.153 -0.842 -18.822 1.00 80.06 307 LYS A C 1
ATOM 2525 O O . LYS A 1 307 ? 33.964 -1.734 -18.615 1.00 80.06 307 LYS A O 1
ATOM 2530 N N . THR A 1 308 ? 33.107 0.257 -18.073 1.00 74.12 308 THR A N 1
ATOM 2531 C CA . THR A 1 308 ? 34.073 0.528 -16.994 1.00 74.12 308 THR A CA 1
ATOM 2532 C C . THR A 1 308 ? 33.663 -0.071 -15.653 1.00 74.12 308 THR A C 1
ATOM 2534 O O . THR A 1 308 ? 34.428 0.017 -14.695 1.00 74.12 308 THR A O 1
ATOM 2537 N N . LYS A 1 309 ? 32.439 -0.605 -15.553 1.00 67.06 309 LYS A N 1
ATOM 2538 C CA . LYS A 1 309 ? 31.759 -0.941 -14.294 1.00 67.06 309 LYS A CA 1
ATOM 2539 C C . LYS A 1 309 ? 31.658 0.242 -13.309 1.00 67.06 309 LYS A C 1
ATOM 2541 O O . LYS A 1 309 ? 31.261 0.051 -12.170 1.00 67.06 309 LYS A O 1
ATOM 2546 N N . ARG A 1 310 ? 31.982 1.484 -13.695 1.00 53.41 310 ARG A N 1
ATOM 2547 C CA . ARG A 1 310 ? 31.883 2.680 -12.830 1.00 53.41 310 ARG A CA 1
ATOM 2548 C C . ARG A 1 310 ? 30.508 3.337 -12.987 1.00 53.41 310 ARG A C 1
ATOM 2550 O O . ARG A 1 310 ? 29.923 3.266 -14.054 1.00 53.41 310 ARG A O 1
ATOM 2557 N N . ALA A 1 311 ? 29.984 3.989 -11.947 1.00 52.06 311 ALA A N 1
ATOM 2558 C CA . ALA A 1 311 ? 28.704 4.729 -11.973 1.00 52.06 311 ALA A CA 1
ATOM 2559 C C . ALA A 1 311 ? 27.426 3.915 -12.284 1.00 52.06 311 ALA A C 1
ATOM 2561 O O . ALA A 1 311 ? 26.357 4.487 -12.494 1.00 52.06 311 ALA A O 1
ATOM 2562 N N . GLN A 1 312 ? 27.490 2.583 -12.245 1.00 56.38 312 GLN A N 1
ATOM 2563 C CA . GLN A 1 312 ? 26.276 1.775 -12.135 1.00 56.38 312 GLN A CA 1
ATOM 2564 C C . GLN A 1 312 ? 25.638 1.998 -10.754 1.00 56.38 312 GLN A C 1
ATOM 2566 O O . GLN A 1 312 ? 26.362 2.321 -9.803 1.00 56.38 312 GLN A O 1
ATOM 2571 N N . PRO A 1 313 ? 24.321 1.774 -10.573 1.00 51.41 313 PRO A N 1
ATOM 2572 C CA . PRO A 1 313 ? 23.675 1.864 -9.258 1.00 51.41 313 PRO A CA 1
ATOM 2573 C C . PRO A 1 313 ? 24.392 1.034 -8.174 1.00 51.41 313 PRO A C 1
ATOM 2575 O O . PRO A 1 313 ? 24.261 1.313 -6.982 1.00 51.41 313 PRO A O 1
ATOM 2578 N N . PHE A 1 314 ? 25.172 0.039 -8.607 1.00 48.75 314 PHE A N 1
ATOM 2579 C CA . PHE A 1 314 ? 26.028 -0.839 -7.816 1.00 48.75 314 PHE A CA 1
ATOM 2580 C C . PHE A 1 314 ? 27.317 -0.200 -7.284 1.00 48.75 314 PHE A C 1
ATOM 2582 O O . PHE A 1 314 ? 27.755 -0.564 -6.196 1.00 48.75 314 PHE A O 1
ATOM 2589 N N . TYR A 1 315 ? 27.904 0.769 -7.991 1.00 40.91 315 TYR A N 1
ATOM 2590 C CA . TYR A 1 315 ? 29.247 1.290 -7.694 1.00 40.91 315 TYR A CA 1
ATOM 2591 C C . TYR A 1 315 ? 29.274 2.667 -7.030 1.00 40.91 315 TYR A C 1
ATOM 2593 O O . TYR A 1 315 ? 30.319 3.073 -6.528 1.00 40.91 315 TYR A O 1
ATOM 2601 N N . ILE A 1 316 ? 28.130 3.349 -6.920 1.00 39.44 316 ILE A N 1
ATOM 2602 C CA . ILE A 1 316 ? 28.027 4.597 -6.141 1.00 39.44 316 ILE A CA 1
ATOM 2603 C C . ILE A 1 316 ? 28.238 4.345 -4.628 1.00 39.44 316 ILE A C 1
ATOM 2605 O O . ILE A 1 316 ? 28.469 5.283 -3.876 1.00 39.44 316 ILE A O 1
ATOM 2609 N N . ILE A 1 317 ? 28.230 3.087 -4.164 1.00 37.50 317 ILE A N 1
ATOM 2610 C CA . ILE A 1 317 ? 28.465 2.747 -2.748 1.00 37.50 317 ILE A CA 1
ATOM 2611 C C . ILE A 1 317 ? 29.929 2.361 -2.458 1.00 37.50 317 ILE A C 1
ATOM 2613 O O . ILE A 1 317 ? 30.383 2.546 -1.335 1.00 37.50 317 ILE A O 1
ATOM 2617 N N . LEU A 1 318 ? 30.706 1.890 -3.441 1.00 30.92 318 LEU A N 1
ATOM 2618 C CA . LEU A 1 318 ? 32.097 1.465 -3.198 1.00 30.92 318 LEU A CA 1
ATOM 2619 C C . LEU A 1 318 ? 33.122 2.607 -3.264 1.00 30.92 318 LEU A C 1
ATOM 2621 O O . LEU A 1 318 ? 34.225 2.464 -2.740 1.00 30.92 318 LEU A O 1
ATOM 2625 N N . TYR A 1 319 ? 32.764 3.752 -3.853 1.00 31.34 319 TYR A N 1
ATOM 2626 C CA . TYR A 1 319 ? 33.679 4.892 -3.980 1.00 31.34 319 TYR A CA 1
ATOM 2627 C C . TYR A 1 319 ? 33.772 5.794 -2.739 1.00 31.34 319 TYR A C 1
ATOM 2629 O O . TYR A 1 319 ? 34.630 6.664 -2.709 1.00 31.34 319 TYR A O 1
ATOM 2637 N N . TYR A 1 320 ? 32.978 5.556 -1.688 1.00 33.09 320 TYR A N 1
ATOM 2638 C CA . TYR A 1 320 ? 33.119 6.279 -0.412 1.00 33.09 320 TYR A CA 1
ATOM 2639 C C . TYR A 1 320 ? 33.961 5.546 0.642 1.00 33.09 320 TYR A C 1
ATOM 2641 O O . TYR A 1 320 ? 34.096 6.031 1.760 1.00 33.09 320 TYR A O 1
ATOM 2649 N N . THR A 1 321 ? 34.555 4.396 0.307 1.00 34.78 321 THR A N 1
ATOM 2650 C CA . THR A 1 321 ? 35.387 3.628 1.254 1.00 34.78 321 THR A CA 1
ATOM 2651 C C . THR A 1 321 ? 36.877 3.590 0.928 1.00 34.78 321 THR A C 1
ATOM 2653 O O . THR A 1 321 ? 37.624 2.995 1.698 1.00 34.78 321 THR A O 1
ATOM 2656 N N . ARG A 1 322 ? 37.360 4.230 -0.147 1.00 32.25 322 ARG A N 1
ATOM 2657 C CA . ARG A 1 322 ? 38.809 4.381 -0.376 1.00 32.25 322 ARG A CA 1
ATOM 2658 C C . ARG A 1 322 ? 39.169 5.690 -1.092 1.00 32.25 322 ARG A C 1
ATOM 2660 O O . ARG A 1 322 ? 38.993 5.786 -2.299 1.00 32.25 322 ARG A O 1
ATOM 2667 N N . LYS A 1 323 ? 39.788 6.576 -0.302 1.00 29.34 323 LYS A N 1
ATOM 2668 C CA . LYS A 1 323 ? 40.784 7.614 -0.631 1.00 29.34 323 LYS A CA 1
ATOM 2669 C C . LYS A 1 323 ? 40.347 8.862 -1.422 1.00 29.34 323 LYS A C 1
ATOM 2671 O O . LYS A 1 323 ? 39.875 8.781 -2.548 1.00 29.34 323 LYS A O 1
ATOM 2676 N N . GLU A 1 324 ? 40.585 9.994 -0.753 1.00 37.22 324 GLU A N 1
ATOM 2677 C CA . GLU A 1 324 ? 40.998 11.323 -1.232 1.00 37.22 324 GLU A CA 1
ATOM 2678 C C . GLU A 1 324 ? 41.112 11.507 -2.749 1.00 37.22 324 GLU A C 1
ATOM 2680 O O . GLU A 1 324 ? 41.985 10.912 -3.374 1.00 37.22 324 GLU A O 1
ATOM 2685 N N . VAL A 1 325 ? 40.324 12.433 -3.307 1.00 26.73 325 VAL A N 1
ATOM 2686 C CA . VAL A 1 325 ? 40.753 13.259 -4.445 1.00 26.73 325 VAL A CA 1
ATOM 2687 C C . VAL A 1 325 ? 40.137 14.652 -4.282 1.00 26.73 325 VAL A C 1
ATOM 2689 O O . VAL A 1 325 ? 38.918 14.797 -4.192 1.00 26.73 325 VAL A O 1
ATOM 2692 N N . TYR A 1 326 ? 41.013 15.652 -4.206 1.00 26.69 326 TYR A N 1
ATOM 2693 C CA . TYR A 1 326 ? 40.721 17.082 -4.154 1.00 26.69 326 TYR A CA 1
ATOM 2694 C C . TYR A 1 326 ? 40.005 17.562 -5.428 1.00 26.69 326 TYR A C 1
ATOM 2696 O O . TYR A 1 326 ? 40.329 17.112 -6.526 1.00 26.69 326 TYR A O 1
ATOM 2704 N N . PHE A 1 327 ? 39.072 18.504 -5.280 1.00 27.00 327 PHE A N 1
ATOM 2705 C CA . PHE A 1 327 ? 38.526 19.305 -6.379 1.00 27.00 327 PHE A CA 1
ATOM 2706 C C . PHE A 1 327 ? 39.076 20.733 -6.267 1.00 27.00 327 PHE A C 1
ATOM 2708 O O . PHE A 1 327 ? 38.949 21.344 -5.206 1.00 27.00 327 PHE A O 1
ATOM 2715 N N . PHE A 1 328 ? 39.661 21.230 -7.359 1.00 31.53 328 PHE A N 1
ATOM 2716 C CA . PHE A 1 328 ? 39.596 22.641 -7.738 1.00 31.53 328 PHE A CA 1
ATOM 2717 C C . PHE A 1 328 ? 38.517 22.787 -8.809 1.00 31.53 328 PHE A C 1
ATOM 2719 O O . PHE A 1 328 ? 38.382 21.837 -9.622 1.00 31.53 328 PHE A O 1
#